Protein AF-A0A7J4E4U5-F1 (afdb_monomer_lite)

Secondary structure (DSSP, 8-state):
--HHHHHHHHHHHHHHHHHHHHHHHHHHHHHT-EEEETTEEEEPPEEEEEEE--S-GGGGTTHHHHHHHHHHHHHHHHHHHTS--EEEEEE----TTS---HHHHHHHHHHHHHH-HHHHHHHHHHHH-HHHHHHHHTT-S--SEEEEETT-HHHHHHHHHTTS-SS---SHHHHHHHHHHT---SEEEE--TTBTT--HHHHHHHHHHHHHHTT-TT----EEEEEEEEEEE-SS-GGG-SEEE--HHIIIIIHHHHHHHHHTTSSTTGGG-S-TT-S-EEEEHHHHHH----SSTTHHHHHHHHHHHTT-GGGEEEEEEEEEEEPPPPHHHHHHTT-

Sequence (339 aa):
MSLKERIYRFMERIARRERLSAVDESLQLKRSISIVDELGSRPVNVSVVIPTFLRDPSELSGYRYEVLRNELVVLGQLLTRGLIDEIIIVDGSRARRAELDERLVGQIILSAYRSIPLFHDQVDLLNRFPALKDKAKLGFYDFVLKVVHQLDPQISMAMRKLGIFFNAPVGKGVGLWLGVGASSGDVMVFLDSDIRNLEGWQVAALIKPILRTFKDKKSKVEFVKAYYARLSVNLDSPERGFYKLGGRVTRLFMIPMLRVLAKRGILKGLEKLRYPLSGEFAGKRSFIESLSFPMDYGVETGMLVEIWRRGEVDKLVEVDLNLFQHFPRDEGSAIKMIK

pLDDT: mean 85.92, std 13.68, range [46.44, 98.69]

Foldseek 3Di:
DDPVVVVVVVVVVVVVVVLVVLLVVLLVLQVVFWDQDPVGIDTFAEEEAEEDEDAEPVCCVDDLVVLLLVVLLQVLVCCVSRSHPAYEYEYAYADPVRDDDVVVVVSSLVSNCVRHVQQVVVVVVCVVDVVVVVCVVVVNDDGSYHYHYLQDVVVQVVCVVVVNDPGRDGAPQSSVVVSLVVDDGQKYKYDYSFFRDDHNSLVSQQCRLQSVCSVDVVQLAFKEAEDEFEWEADPPCCVVPRTDGDDCCQPVPVLVVCVVCLVVVHLNLCNPDPGQQGRIMMGGSVLVVVADADNYSCRSVRRSNRCVVVVNSSNYYYTYPYYTYGHDDDVVVVVVNVD

Radius of gyration: 20.65 Å; chains: 1; bounding box: 52×48×62 Å

Structure (mmCIF, N/CA/C/O backbone):
data_AF-A0A7J4E4U5-F1
#
_entry.id   AF-A0A7J4E4U5-F1
#
loop_
_atom_site.group_PDB
_atom_site.id
_atom_site.type_symbol
_atom_site.label_atom_id
_atom_site.label_alt_id
_atom_site.label_comp_id
_atom_site.label_asym_id
_atom_site.label_entity_id
_atom_site.label_seq_id
_atom_site.pdbx_PDB_ins_code
_atom_site.Cartn_x
_atom_site.Cartn_y
_atom_site.Cartn_z
_atom_site.occupancy
_atom_site.B_iso_or_equiv
_atom_site.auth_seq_id
_atom_site.auth_comp_id
_atom_site.auth_asym_id
_atom_site.auth_atom_id
_atom_site.pdbx_PDB_model_num
ATOM 1 N N . MET A 1 1 ? 18.720 -25.024 28.195 1.00 62.56 1 MET A N 1
ATOM 2 C CA . MET A 1 1 ? 17.661 -24.086 27.759 1.00 62.56 1 MET A CA 1
ATOM 3 C C . MET A 1 1 ? 16.855 -23.627 28.968 1.00 62.56 1 MET A C 1
ATOM 5 O O . MET A 1 1 ? 16.215 -24.456 29.625 1.00 62.56 1 MET A O 1
ATOM 9 N N . SER A 1 2 ? 16.947 -22.335 29.280 1.00 83.12 2 SER A N 1
ATOM 10 C CA . SER A 1 2 ? 16.346 -21.693 30.457 1.00 83.12 2 SER A CA 1
ATOM 11 C C . SER A 1 2 ? 14.814 -21.625 30.368 1.00 83.12 2 SER A C 1
ATOM 13 O O . SER A 1 2 ? 14.236 -21.725 29.284 1.00 83.12 2 SER A O 1
ATOM 15 N N . LEU A 1 3 ? 14.130 -21.445 31.505 1.00 77.00 3 LEU A N 1
ATOM 16 C CA . LEU A 1 3 ? 12.671 -21.257 31.548 1.00 77.00 3 LEU A CA 1
ATOM 17 C C . LEU A 1 3 ? 12.231 -20.041 30.710 1.00 77.00 3 LEU A C 1
ATOM 19 O O . LEU A 1 3 ? 11.239 -20.111 29.990 1.00 77.00 3 LEU A O 1
ATOM 23 N N . LYS A 1 4 ? 13.025 -18.963 30.733 1.00 69.06 4 LYS A N 1
ATOM 24 C CA . LYS A 1 4 ? 12.795 -17.744 29.946 1.00 69.06 4 LYS A CA 1
ATOM 25 C C . LYS A 1 4 ? 12.829 -18.016 28.438 1.00 69.06 4 LYS A C 1
ATOM 27 O O . LYS A 1 4 ? 11.945 -17.561 27.720 1.00 69.06 4 LYS A O 1
ATOM 32 N N . GLU A 1 5 ? 13.793 -18.807 27.966 1.00 72.88 5 GLU A N 1
ATOM 33 C CA . GLU A 1 5 ? 13.878 -19.212 26.553 1.00 72.88 5 GLU A CA 1
ATOM 34 C C . GLU A 1 5 ? 12.699 -20.095 26.130 1.00 72.88 5 GLU A C 1
ATOM 36 O O . GLU A 1 5 ? 12.188 -19.951 25.020 1.00 72.88 5 GLU A O 1
ATOM 41 N N . ARG A 1 6 ? 12.236 -20.992 27.012 1.00 75.06 6 ARG A N 1
ATOM 42 C CA . ARG A 1 6 ? 11.064 -21.843 26.740 1.00 75.06 6 ARG A CA 1
ATOM 43 C C . ARG A 1 6 ? 9.785 -21.021 26.615 1.00 75.06 6 ARG A C 1
ATOM 45 O O . ARG A 1 6 ? 9.037 -21.228 25.663 1.00 75.06 6 ARG A O 1
ATOM 52 N N . ILE A 1 7 ? 9.562 -20.084 27.537 1.00 73.50 7 ILE A N 1
ATOM 53 C CA . ILE A 1 7 ? 8.405 -19.178 27.509 1.00 73.50 7 ILE A CA 1
ATOM 54 C C . ILE A 1 7 ? 8.451 -18.304 26.253 1.00 73.50 7 ILE A C 1
ATOM 56 O O . ILE A 1 7 ? 7.456 -18.225 25.538 1.00 73.50 7 ILE A O 1
ATOM 60 N N . TYR A 1 8 ? 9.611 -17.721 25.932 1.00 73.50 8 TYR A N 1
ATOM 61 C CA . TYR A 1 8 ? 9.781 -16.908 24.727 1.00 73.50 8 TYR A CA 1
ATOM 62 C C . TYR A 1 8 ? 9.440 -17.694 23.453 1.00 73.50 8 TYR A C 1
ATOM 64 O O . TYR A 1 8 ? 8.585 -17.261 22.685 1.00 73.50 8 TYR A O 1
ATOM 72 N N . ARG A 1 9 ? 10.025 -18.886 23.261 1.00 73.69 9 ARG A N 1
ATOM 73 C CA . ARG A 1 9 ? 9.736 -19.732 22.086 1.00 73.69 9 ARG A CA 1
ATOM 74 C C . ARG A 1 9 ? 8.267 -20.145 22.010 1.00 73.69 9 ARG A C 1
ATOM 76 O O . ARG A 1 9 ? 7.709 -20.243 20.920 1.00 73.69 9 ARG A O 1
ATOM 83 N N . PHE A 1 10 ? 7.636 -20.409 23.153 1.00 76.12 10 PHE A N 1
ATOM 84 C CA . PHE A 1 10 ? 6.215 -20.741 23.204 1.00 76.12 10 PHE A CA 1
ATOM 85 C C . PHE A 1 10 ? 5.341 -19.559 22.764 1.00 76.12 10 PHE A C 1
ATOM 87 O O . PHE A 1 10 ? 4.483 -19.734 21.896 1.00 76.12 10 PHE A O 1
ATOM 94 N N . MET A 1 11 ? 5.597 -18.359 23.295 1.00 72.88 11 MET A N 1
ATOM 95 C CA . MET A 1 11 ? 4.896 -17.133 22.899 1.00 72.88 11 MET A CA 1
ATOM 96 C C . MET A 1 11 ? 5.127 -16.794 21.424 1.00 72.88 11 MET A C 1
ATOM 98 O O . MET A 1 11 ? 4.178 -16.480 20.712 1.00 72.88 11 MET A O 1
ATOM 102 N N . GLU A 1 12 ? 6.362 -16.924 20.936 1.00 76.12 12 GLU A N 1
ATOM 103 C CA . GLU A 1 12 ? 6.711 -16.709 19.529 1.00 76.12 12 GLU A CA 1
ATOM 104 C C . GLU A 1 12 ? 5.957 -17.679 18.608 1.00 76.12 12 GLU A C 1
ATOM 106 O O . GLU A 1 12 ? 5.445 -17.279 17.562 1.00 76.12 12 GLU A O 1
ATOM 111 N N . ARG A 1 13 ? 5.809 -18.946 19.017 1.00 77.44 13 ARG A N 1
ATOM 112 C CA . ARG A 1 13 ? 5.038 -19.941 18.262 1.00 77.44 13 ARG A CA 1
ATOM 113 C C . ARG A 1 13 ? 3.552 -19.586 18.185 1.00 77.44 13 ARG A C 1
ATOM 115 O O . ARG A 1 13 ? 2.956 -19.760 17.123 1.00 77.44 13 ARG A O 1
ATOM 122 N N . ILE A 1 14 ? 2.960 -19.102 19.280 1.00 76.81 14 ILE A N 1
ATOM 123 C CA . ILE A 1 14 ? 1.562 -18.637 19.298 1.00 76.81 14 ILE A CA 1
ATOM 124 C C . ILE A 1 14 ? 1.407 -17.422 18.383 1.00 76.81 14 ILE A C 1
ATOM 126 O O . ILE A 1 14 ? 0.600 -17.468 17.458 1.00 76.81 14 ILE A O 1
ATOM 130 N N . ALA A 1 15 ? 2.244 -16.398 18.564 1.00 74.69 15 ALA A N 1
ATOM 131 C CA . ALA A 1 15 ? 2.202 -15.185 17.754 1.00 74.69 15 ALA A CA 1
ATOM 132 C C . ALA A 1 15 ? 2.379 -15.493 16.259 1.00 74.69 15 ALA A C 1
ATOM 134 O O . ALA A 1 15 ? 1.660 -14.959 15.420 1.00 74.69 15 ALA A O 1
ATOM 135 N N . ARG A 1 16 ? 3.290 -16.406 15.897 1.00 77.75 16 ARG A N 1
ATOM 136 C CA . ARG A 1 16 ? 3.470 -16.842 14.504 1.00 77.75 16 ARG A CA 1
ATOM 137 C C . ARG A 1 16 ? 2.219 -17.520 13.945 1.00 77.75 16 ARG A C 1
ATOM 139 O O . ARG A 1 16 ? 1.875 -17.284 12.788 1.00 77.75 16 ARG A O 1
ATOM 146 N N . ARG A 1 17 ? 1.535 -18.346 14.742 1.00 79.56 17 ARG A N 1
ATOM 147 C CA . ARG A 1 17 ? 0.282 -18.996 14.334 1.00 79.56 17 ARG A CA 1
ATOM 148 C C . ARG A 1 17 ? -0.829 -17.971 14.110 1.00 79.56 17 ARG A C 1
ATOM 150 O O . ARG A 1 17 ? -1.515 -18.056 13.099 1.00 79.56 17 ARG A O 1
ATOM 157 N N . GLU A 1 18 ? -0.964 -16.993 15.000 1.00 81.81 18 GLU A N 1
ATOM 158 C CA . GLU A 1 18 ? -1.931 -15.897 14.857 1.00 81.81 18 GLU A CA 1
ATOM 159 C C . GLU A 1 18 ? -1.652 -15.051 13.610 1.00 81.81 18 GLU A C 1
ATOM 161 O O . GLU A 1 18 ? -2.566 -14.755 12.844 1.00 81.81 18 GLU A O 1
ATOM 166 N N . ARG A 1 19 ? -0.379 -14.730 13.344 1.00 84.81 19 ARG A N 1
ATOM 167 C CA . ARG A 1 19 ? 0.042 -14.001 12.136 1.00 84.81 19 ARG A CA 1
ATOM 168 C C . ARG A 1 19 ? -0.296 -14.761 10.854 1.00 84.81 19 ARG A C 1
ATOM 170 O O . ARG A 1 19 ? -0.812 -14.164 9.914 1.00 84.81 19 ARG A O 1
ATOM 177 N N . LEU A 1 20 ? -0.036 -16.069 10.807 1.00 81.06 20 LEU A N 1
ATOM 178 C CA . LEU A 1 20 ? -0.410 -16.903 9.658 1.00 81.06 20 LEU A CA 1
ATOM 179 C C . LEU A 1 20 ? -1.933 -16.969 9.488 1.00 81.06 20 LEU A C 1
ATOM 181 O O . LEU A 1 20 ? -2.424 -16.750 8.381 1.00 81.06 20 LEU A O 1
ATOM 185 N N . SER A 1 21 ? -2.669 -17.152 10.590 1.00 88.12 21 SER A N 1
ATOM 186 C CA . SER A 1 21 ? -4.138 -17.114 10.601 1.00 88.12 21 SER A CA 1
ATOM 187 C C . SER A 1 21 ? -4.670 -15.794 10.046 1.00 88.12 21 SER A C 1
ATOM 189 O O . SER A 1 21 ? -5.595 -15.792 9.242 1.00 88.12 21 SER A O 1
ATOM 191 N N . ALA A 1 22 ? -4.045 -14.660 10.379 1.00 89.75 22 ALA A N 1
ATOM 192 C CA . ALA A 1 22 ? -4.465 -13.355 9.875 1.00 89.75 22 ALA A CA 1
ATOM 193 C C . ALA A 1 22 ? -4.381 -13.250 8.341 1.00 89.75 22 ALA A C 1
ATOM 195 O O . ALA A 1 22 ? -5.264 -12.647 7.720 1.00 89.75 22 ALA A O 1
ATOM 196 N N . VAL A 1 23 ? -3.356 -13.852 7.725 1.00 94.62 23 VAL A N 1
ATOM 197 C CA . VAL A 1 23 ? -3.225 -13.921 6.260 1.00 94.62 23 VAL A CA 1
ATOM 198 C C . VAL A 1 23 ? -4.301 -14.834 5.672 1.00 94.62 23 VAL A C 1
ATOM 200 O O . VAL A 1 23 ? -4.980 -14.436 4.726 1.00 94.62 23 VAL A O 1
ATOM 203 N N . ASP A 1 24 ? -4.496 -16.021 6.250 1.00 95.88 24 ASP A N 1
ATOM 204 C CA . ASP A 1 24 ? -5.485 -17.004 5.788 1.00 95.88 24 ASP A CA 1
ATOM 205 C C . ASP A 1 24 ? -6.917 -16.461 5.875 1.00 95.88 24 ASP A C 1
ATOM 207 O O . ASP A 1 24 ? -7.677 -16.547 4.911 1.00 95.88 24 ASP A O 1
ATOM 211 N N . GLU A 1 25 ? -7.270 -15.829 6.992 1.00 94.94 25 GLU A N 1
ATOM 212 C CA . GLU A 1 25 ? -8.575 -15.201 7.209 1.00 94.94 25 GLU A CA 1
ATOM 213 C C . GLU A 1 25 ? -8.829 -14.059 6.221 1.00 94.94 25 GLU A C 1
ATOM 215 O O . GLU A 1 25 ? -9.938 -13.916 5.705 1.00 94.94 25 GLU A O 1
ATOM 220 N N . SER A 1 26 ? -7.811 -13.241 5.937 1.00 96.31 26 SER A N 1
ATOM 221 C CA . SER A 1 26 ? -7.935 -12.142 4.970 1.00 96.31 26 SER A CA 1
ATOM 222 C C . SER A 1 26 ? -8.093 -12.672 3.547 1.00 96.31 26 SER A C 1
ATOM 224 O O . SER A 1 26 ? -8.896 -12.143 2.780 1.00 96.31 26 SER A O 1
ATOM 226 N N . LEU A 1 27 ? -7.393 -13.758 3.211 1.00 96.62 27 LEU A N 1
ATOM 227 C CA . LEU A 1 27 ? -7.516 -14.434 1.924 1.00 96.62 27 LEU A CA 1
ATOM 228 C C . LEU A 1 27 ? -8.899 -15.077 1.746 1.00 96.62 27 LEU A C 1
ATOM 230 O O . LEU A 1 27 ? -9.521 -14.914 0.698 1.00 96.62 27 LEU A O 1
ATOM 234 N N . GLN A 1 28 ? -9.403 -15.776 2.765 1.00 96.00 28 GLN A N 1
ATOM 235 C CA . GLN A 1 28 ? -10.759 -16.337 2.760 1.00 96.00 28 GLN A CA 1
ATOM 236 C C . GLN A 1 28 ? -11.811 -15.237 2.612 1.00 96.00 28 GLN A C 1
ATOM 238 O O . GLN A 1 28 ? -12.740 -15.369 1.814 1.00 96.00 28 GLN A O 1
ATOM 243 N N . LEU A 1 29 ? -11.639 -14.127 3.334 1.00 95.94 29 LEU A N 1
ATOM 244 C CA . LEU A 1 29 ? -12.523 -12.978 3.228 1.00 95.94 29 LEU A CA 1
ATOM 245 C C . LEU A 1 29 ? -12.515 -12.404 1.806 1.00 95.94 29 LEU A C 1
ATOM 247 O O . LEU A 1 29 ? -13.592 -12.281 1.224 1.00 95.94 29 LEU A O 1
ATOM 251 N N . LYS A 1 30 ? -11.331 -12.142 1.233 1.00 96.75 30 LYS A N 1
ATOM 252 C CA . LYS A 1 30 ? -11.158 -11.649 -0.143 1.00 96.75 30 LYS A CA 1
ATOM 253 C C . LYS A 1 30 ? -11.865 -12.545 -1.162 1.00 96.75 30 LYS A C 1
ATOM 255 O O . LYS A 1 30 ? 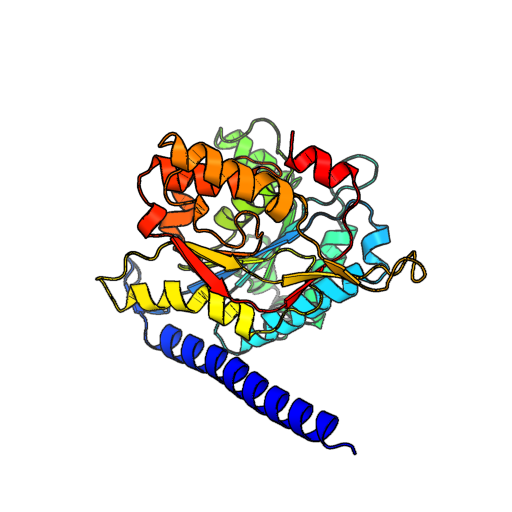-12.665 -12.058 -1.950 1.00 96.75 30 LYS A O 1
ATOM 260 N N . ARG A 1 31 ? -11.637 -13.862 -1.095 1.00 95.56 31 ARG A N 1
ATOM 261 C CA . ARG A 1 31 ? -12.255 -14.856 -1.998 1.00 95.56 31 ARG A CA 1
ATOM 262 C C . ARG A 1 31 ? -13.777 -14.912 -1.898 1.00 95.56 31 ARG A C 1
ATOM 264 O O . ARG A 1 31 ? -14.436 -15.326 -2.841 1.00 95.56 31 ARG A O 1
ATOM 271 N N . SER A 1 32 ? -14.332 -14.524 -0.753 1.00 95.38 32 SER A N 1
ATOM 272 C CA . SER A 1 32 ? -15.779 -14.511 -0.523 1.00 95.38 32 SER A CA 1
ATOM 273 C C . SER A 1 32 ? -16.473 -13.220 -0.975 1.00 95.38 32 SER A C 1
ATOM 275 O O . SER A 1 32 ? -17.678 -13.081 -0.758 1.00 95.38 32 SER A O 1
ATOM 277 N N . ILE A 1 33 ? -15.720 -12.260 -1.518 1.00 95.94 33 ILE A N 1
ATOM 278 C CA . ILE A 1 33 ? -16.220 -10.973 -2.000 1.00 95.94 33 ILE A CA 1
ATOM 279 C C . ILE A 1 33 ? -16.248 -11.011 -3.524 1.00 95.94 33 ILE A C 1
ATOM 281 O O . ILE A 1 33 ? -15.262 -11.370 -4.164 1.00 95.94 33 ILE A O 1
ATOM 285 N N . SER A 1 34 ? -17.367 -10.574 -4.091 1.00 93.12 34 SER A N 1
ATOM 286 C CA . SER A 1 34 ? -17.464 -10.262 -5.507 1.00 93.12 34 SER A CA 1
ATOM 287 C C . SER A 1 34 ? -17.934 -8.827 -5.689 1.00 93.12 34 SER A C 1
ATOM 289 O O . SER A 1 34 ? -18.808 -8.352 -4.962 1.00 93.12 34 SER A O 1
ATOM 291 N N . ILE A 1 35 ? -17.322 -8.152 -6.653 1.00 91.81 35 ILE A N 1
ATOM 292 C CA . ILE A 1 35 ? -17.702 -6.832 -7.133 1.00 91.81 35 ILE A CA 1
ATOM 293 C C . ILE A 1 35 ? -18.414 -7.021 -8.466 1.00 91.81 35 ILE A C 1
ATOM 295 O O . ILE A 1 35 ? -18.007 -7.853 -9.276 1.00 91.81 35 ILE A O 1
ATOM 299 N N . VAL A 1 36 ? -19.493 -6.267 -8.656 1.00 90.56 36 VAL A N 1
ATOM 300 C CA . VAL A 1 36 ? -20.235 -6.217 -9.914 1.00 90.56 36 VAL A CA 1
ATOM 301 C C . VAL A 1 36 ? -19.905 -4.895 -10.589 1.00 90.56 36 VAL A C 1
ATOM 303 O O . VAL A 1 36 ? -20.124 -3.837 -9.997 1.00 90.56 36 VAL A O 1
ATOM 306 N N . ASP A 1 37 ? -19.375 -4.975 -11.799 1.00 88.06 37 ASP A N 1
ATOM 307 C CA . ASP A 1 37 ? -19.123 -3.844 -12.684 1.00 88.06 37 ASP A CA 1
ATOM 308 C C . ASP A 1 37 ? -19.806 -4.064 -14.047 1.00 88.06 37 ASP A C 1
ATOM 310 O O . ASP A 1 37 ? -20.599 -4.993 -14.224 1.00 88.06 37 ASP A O 1
ATOM 314 N N . GLU A 1 38 ? -19.542 -3.175 -15.005 1.00 87.50 38 GLU A N 1
ATOM 315 C CA . GLU A 1 38 ? -20.139 -3.211 -16.347 1.00 87.50 38 GLU A CA 1
ATOM 316 C C . GLU A 1 38 ? -19.793 -4.488 -17.133 1.00 87.50 38 GLU A C 1
ATOM 318 O O . GLU A 1 38 ? -20.538 -4.878 -18.032 1.00 87.50 38 GLU A O 1
ATOM 323 N N . LEU A 1 39 ? -18.686 -5.156 -16.790 1.00 88.00 39 LEU A N 1
ATOM 324 C CA . LEU A 1 39 ? -18.218 -6.389 -17.430 1.00 88.00 39 LEU A CA 1
ATOM 325 C C . LEU A 1 39 ? -18.725 -7.648 -16.710 1.00 88.00 39 LEU A C 1
ATOM 327 O O . LEU A 1 39 ? -18.529 -8.762 -17.202 1.00 88.00 39 LEU A O 1
ATOM 331 N N . GLY A 1 40 ? -19.396 -7.485 -15.567 1.00 91.88 40 GLY A N 1
ATOM 332 C CA . GLY A 1 40 ? -20.024 -8.553 -14.805 1.00 91.88 40 GLY A CA 1
ATOM 333 C C . GLY A 1 40 ? -19.472 -8.681 -13.389 1.00 91.88 40 GLY A C 1
ATOM 334 O O . GLY A 1 40 ? -19.150 -7.705 -12.720 1.00 91.88 40 GLY A O 1
ATOM 335 N N . SER A 1 41 ? -19.436 -9.914 -12.889 1.00 92.69 41 SER A N 1
ATOM 336 C CA . SER A 1 41 ? -19.004 -10.232 -11.528 1.00 92.69 41 SER A CA 1
ATOM 337 C C . SER A 1 41 ? -17.540 -10.665 -11.532 1.00 92.69 41 SER A C 1
ATOM 339 O O . SER A 1 41 ? -17.167 -11.614 -12.222 1.00 92.69 41 SER A O 1
ATOM 341 N N . ARG A 1 42 ? -16.711 -9.989 -10.732 1.00 93.31 42 ARG A N 1
ATOM 342 C CA . ARG A 1 42 ? -15.290 -10.315 -10.546 1.00 93.31 42 ARG A CA 1
ATOM 343 C C . ARG A 1 42 ? -14.891 -10.319 -9.066 1.00 93.31 42 ARG A C 1
ATOM 345 O O . ARG A 1 42 ? -15.648 -9.823 -8.225 1.00 93.31 42 ARG A O 1
ATOM 352 N N . PRO A 1 43 ? -13.726 -10.884 -8.709 1.00 92.62 43 PRO A N 1
ATOM 353 C CA . PRO A 1 43 ? -13.157 -10.731 -7.374 1.00 92.62 43 PRO A CA 1
ATOM 354 C C . PRO A 1 43 ? -12.789 -9.275 -7.066 1.00 92.62 43 PRO A C 1
ATOM 356 O O . PRO A 1 43 ? -12.553 -8.467 -7.967 1.00 92.62 43 PRO A O 1
ATOM 359 N N . VAL A 1 44 ? -12.709 -8.960 -5.773 1.00 96.12 44 VAL A N 1
ATOM 360 C CA . VAL A 1 44 ? -12.098 -7.713 -5.298 1.00 96.12 44 VAL A CA 1
ATOM 361 C C . VAL A 1 44 ? -10.583 -7.763 -5.493 1.00 96.12 44 VAL A C 1
ATOM 363 O O . VAL A 1 44 ? -9.936 -8.729 -5.080 1.00 96.12 44 VAL A O 1
ATOM 366 N N . ASN A 1 45 ? -10.027 -6.705 -6.072 1.00 96.75 45 ASN A N 1
ATOM 367 C CA . ASN A 1 45 ? -8.606 -6.577 -6.357 1.00 96.75 45 ASN A CA 1
ATOM 368 C C . ASN A 1 45 ? -7.914 -5.682 -5.317 1.00 96.75 45 ASN A C 1
ATOM 370 O O . ASN A 1 45 ? -8.493 -4.728 -4.789 1.00 96.75 45 ASN A O 1
ATOM 374 N N . VAL A 1 46 ? -6.652 -5.971 -5.024 1.00 98.50 46 VAL A N 1
ATOM 375 C CA . VAL A 1 46 ? -5.829 -5.267 -4.042 1.00 98.50 46 VAL A CA 1
ATOM 376 C C . VAL A 1 46 ? -4.493 -4.890 -4.676 1.00 98.50 46 VAL A C 1
ATOM 378 O O . VAL A 1 46 ? -3.682 -5.758 -5.006 1.00 98.50 46 VAL A O 1
ATOM 381 N N . SER A 1 47 ? -4.250 -3.586 -4.783 1.00 98.69 47 SER A N 1
ATOM 382 C CA . SER A 1 47 ? -2.987 -3.020 -5.260 1.00 98.69 47 SER A CA 1
ATOM 383 C C . SER A 1 47 ? -2.088 -2.662 -4.085 1.00 98.69 47 SER A C 1
ATOM 385 O O . SER A 1 47 ? -2.542 -2.004 -3.146 1.00 98.69 47 SER A O 1
ATOM 387 N N . VAL A 1 48 ? -0.808 -3.020 -4.152 1.00 98.50 48 VAL A N 1
ATOM 388 C CA . VAL A 1 48 ? 0.211 -2.521 -3.218 1.00 98.50 48 VAL A CA 1
ATOM 389 C C . VAL A 1 48 ? 1.064 -1.475 -3.919 1.00 98.50 48 VAL A C 1
ATOM 391 O O . VAL A 1 48 ? 1.592 -1.732 -4.992 1.00 98.50 48 VAL A O 1
ATOM 394 N N . VAL A 1 49 ? 1.222 -0.306 -3.311 1.00 97.62 49 VAL A N 1
ATOM 395 C CA . VAL A 1 49 ? 2.018 0.811 -3.817 1.00 97.62 49 VAL A CA 1
ATOM 396 C C . VAL A 1 49 ? 3.195 1.061 -2.875 1.00 97.62 49 VAL A C 1
ATOM 398 O O . VAL A 1 49 ? 3.011 1.236 -1.670 1.00 97.62 49 VAL A O 1
ATOM 401 N N . ILE A 1 50 ? 4.401 1.121 -3.433 1.00 94.25 50 ILE A N 1
ATOM 402 C CA . ILE A 1 50 ? 5.644 1.371 -2.705 1.00 94.25 50 ILE A CA 1
ATOM 403 C C . ILE A 1 50 ? 6.327 2.610 -3.293 1.00 94.25 50 ILE A C 1
ATOM 405 O O . ILE A 1 50 ? 6.997 2.514 -4.325 1.00 94.25 50 ILE A O 1
ATOM 409 N N . PRO A 1 51 ? 6.180 3.796 -2.681 1.00 90.12 51 PRO A N 1
ATOM 410 C CA . PRO A 1 51 ? 7.005 4.938 -3.043 1.00 90.12 51 PRO A CA 1
ATOM 411 C C . PRO A 1 51 ? 8.464 4.729 -2.591 1.00 90.12 51 PRO A C 1
ATOM 413 O O . PRO A 1 51 ? 8.747 4.494 -1.409 1.00 90.12 51 PRO A O 1
ATOM 416 N N . THR A 1 52 ? 9.411 4.866 -3.520 1.00 83.81 52 THR A N 1
ATOM 417 C CA . THR A 1 52 ? 10.857 4.792 -3.259 1.00 83.81 52 THR A CA 1
ATOM 418 C C . THR A 1 52 ? 11.518 6.148 -3.496 1.00 83.81 52 THR A C 1
ATOM 420 O O . THR A 1 52 ? 11.267 6.823 -4.491 1.00 83.81 52 THR A O 1
ATOM 423 N N . PHE A 1 53 ? 12.372 6.570 -2.559 1.00 73.38 53 PHE A N 1
ATOM 424 C CA . PHE A 1 53 ? 13.207 7.770 -2.694 1.00 73.38 53 PHE A CA 1
ATOM 425 C C . PHE A 1 53 ? 14.620 7.447 -2.234 1.00 73.38 53 PHE A C 1
ATOM 427 O O . PHE A 1 53 ? 14.923 7.512 -1.040 1.00 73.38 53 PHE A O 1
ATOM 434 N N . LEU A 1 54 ? 15.479 7.113 -3.184 1.00 62.69 54 LEU A N 1
ATOM 435 C CA . LEU A 1 54 ? 16.901 6.909 -2.966 1.00 62.69 54 LEU A CA 1
ATOM 436 C C . LEU A 1 54 ? 17.627 8.184 -3.382 1.00 62.69 54 LEU A C 1
ATOM 438 O O . LEU A 1 54 ? 17.417 8.734 -4.468 1.00 62.69 54 LEU A O 1
ATOM 442 N N . ARG A 1 55 ? 18.423 8.723 -2.460 1.00 54.38 55 ARG A N 1
ATOM 443 C CA . ARG A 1 55 ? 19.100 10.012 -2.670 1.00 54.38 55 ARG A CA 1
ATOM 444 C C . ARG A 1 55 ? 20.438 9.843 -3.385 1.00 54.38 55 ARG A C 1
ATOM 446 O O . ARG A 1 55 ? 20.931 10.819 -3.943 1.00 54.38 55 ARG A O 1
ATOM 453 N N . ASP A 1 56 ? 21.001 8.634 -3.376 1.00 55.88 56 ASP A N 1
ATOM 454 C CA . ASP A 1 56 ? 22.276 8.309 -4.017 1.00 55.88 56 ASP A CA 1
ATOM 455 C C . ASP A 1 56 ? 22.241 6.891 -4.634 1.00 55.88 56 ASP A C 1
ATOM 457 O O . ASP A 1 56 ? 21.835 5.952 -3.949 1.00 55.88 56 ASP A O 1
ATOM 461 N N . PRO A 1 57 ? 22.691 6.690 -5.890 1.00 52.47 57 PRO A N 1
ATOM 462 C CA . PRO A 1 57 ? 22.786 5.364 -6.522 1.00 52.47 57 PRO A CA 1
ATOM 463 C C . PRO A 1 57 ? 23.634 4.347 -5.737 1.00 52.47 57 PRO A C 1
ATOM 465 O O . PRO A 1 57 ? 23.418 3.140 -5.846 1.00 52.47 57 PRO A O 1
ATOM 468 N N . SER A 1 58 ? 24.586 4.802 -4.917 1.00 54.91 58 SER A N 1
ATOM 469 C CA . SER A 1 58 ? 25.355 3.941 -4.011 1.00 54.91 58 SER A CA 1
ATOM 470 C C . SER A 1 58 ? 24.512 3.345 -2.876 1.00 54.91 58 SER A C 1
ATOM 472 O O . SER A 1 58 ? 24.876 2.285 -2.361 1.00 54.91 58 SER A O 1
ATOM 474 N N . GLU A 1 59 ? 23.344 3.919 -2.550 1.00 54.31 59 GLU A N 1
ATOM 475 C CA . GLU A 1 59 ? 22.393 3.352 -1.579 1.00 54.31 59 GLU A CA 1
ATOM 476 C C . GLU A 1 59 ? 21.848 1.981 -2.026 1.00 54.31 59 GLU A C 1
ATOM 478 O O . GLU A 1 59 ? 21.409 1.195 -1.185 1.00 54.31 59 GLU A O 1
ATOM 483 N N . LEU A 1 60 ? 21.935 1.650 -3.321 1.00 53.34 60 LEU A N 1
ATOM 484 C CA . LEU A 1 60 ? 21.555 0.341 -3.875 1.00 53.34 60 LEU A CA 1
ATOM 485 C C . LEU A 1 60 ? 22.662 -0.707 -3.824 1.00 53.34 60 LEU A C 1
ATOM 487 O O . LEU A 1 60 ? 22.395 -1.895 -3.967 1.00 53.34 60 LEU A O 1
ATOM 491 N N . SER A 1 61 ? 23.909 -0.293 -3.619 1.00 51.38 61 SER A N 1
ATOM 492 C CA . SER A 1 61 ? 25.047 -1.216 -3.559 1.00 51.38 61 SER A CA 1
ATOM 493 C C . SER A 1 61 ? 25.216 -1.880 -2.185 1.00 51.38 61 SER A C 1
ATOM 495 O O . SER A 1 61 ? 26.226 -2.527 -1.927 1.00 51.38 61 SER A O 1
ATOM 497 N N . GLY A 1 62 ? 24.220 -1.751 -1.300 1.00 61.78 62 GLY A N 1
ATOM 498 C CA . GLY A 1 62 ? 24.294 -2.245 0.070 1.00 61.78 62 GLY A CA 1
ATOM 499 C C . GLY A 1 62 ? 22.941 -2.569 0.700 1.00 61.78 62 GLY A C 1
ATOM 500 O O . GLY A 1 62 ? 22.010 -3.054 0.066 1.00 61.78 62 GLY A O 1
ATOM 501 N N . TYR A 1 63 ? 22.836 -2.298 1.997 1.00 58.53 63 TYR A N 1
ATOM 502 C CA . TYR A 1 63 ? 21.795 -2.836 2.873 1.00 58.53 63 TYR A CA 1
ATOM 503 C C . TYR A 1 63 ? 20.352 -2.364 2.564 1.00 58.53 63 TYR A C 1
ATOM 505 O O . TYR A 1 63 ? 19.398 -3.072 2.876 1.00 58.53 63 TYR A O 1
ATOM 513 N N . ARG A 1 64 ? 20.143 -1.202 1.921 1.00 67.00 64 ARG A N 1
ATOM 514 C CA . ARG A 1 64 ? 18.795 -0.739 1.500 1.00 67.00 64 ARG A CA 1
ATOM 515 C C . ARG A 1 64 ? 18.220 -1.560 0.345 1.00 67.00 64 ARG A C 1
ATOM 517 O O . ARG A 1 64 ? 17.020 -1.816 0.326 1.00 67.00 64 ARG A O 1
ATOM 524 N N . TYR A 1 65 ? 19.069 -2.026 -0.568 1.00 71.06 65 TYR A N 1
ATOM 525 C CA . TYR A 1 65 ? 18.660 -2.935 -1.638 1.00 71.06 65 TYR A CA 1
ATOM 526 C C . TYR A 1 65 ? 18.162 -4.274 -1.083 1.00 71.06 65 TYR A C 1
ATOM 528 O O . TYR A 1 65 ? 17.155 -4.803 -1.547 1.00 71.06 65 TYR A O 1
ATOM 536 N N . GLU A 1 66 ? 18.814 -4.801 -0.041 1.00 75.75 66 GLU A N 1
ATOM 537 C CA . GLU A 1 66 ? 18.353 -6.021 0.630 1.00 75.75 66 GLU A CA 1
ATOM 538 C C . GLU A 1 66 ? 16.977 -5.847 1.279 1.00 75.75 66 GLU A C 1
ATOM 540 O O . GLU A 1 66 ? 16.178 -6.782 1.269 1.00 75.75 66 GLU A O 1
ATOM 545 N N . VAL A 1 67 ? 16.677 -4.654 1.801 1.00 80.25 67 VAL A N 1
ATOM 546 C CA . VAL A 1 67 ? 15.363 -4.344 2.378 1.00 80.25 67 VAL A CA 1
ATOM 547 C C . VAL A 1 67 ? 14.278 -4.366 1.311 1.00 80.25 67 VAL A C 1
ATOM 549 O O . VAL A 1 67 ? 13.329 -5.134 1.456 1.00 80.25 67 VAL A O 1
ATOM 552 N N . LEU A 1 68 ? 14.464 -3.647 0.200 1.00 83.88 68 LEU A N 1
ATOM 553 C CA . LEU A 1 68 ? 13.512 -3.695 -0.913 1.00 83.88 68 LEU A CA 1
ATOM 554 C C . LEU A 1 68 ? 13.361 -5.123 -1.460 1.00 83.88 68 LEU A C 1
ATOM 556 O O . LEU A 1 68 ? 12.253 -5.573 -1.735 1.00 83.88 68 LEU A O 1
ATOM 560 N N . ARG A 1 69 ? 14.460 -5.881 -1.577 1.00 87.12 69 ARG A N 1
ATOM 561 C CA . ARG A 1 69 ? 14.402 -7.289 -1.997 1.00 87.12 69 ARG A CA 1
ATOM 562 C C . ARG A 1 69 ? 13.549 -8.127 -1.043 1.00 87.12 69 ARG A C 1
ATOM 564 O O . ARG A 1 69 ? 12.737 -8.921 -1.506 1.00 87.12 69 ARG A O 1
ATOM 571 N N . ASN A 1 70 ? 13.718 -7.964 0.269 1.00 88.50 70 ASN A N 1
ATOM 572 C CA . ASN A 1 70 ? 12.928 -8.686 1.267 1.00 88.50 70 ASN A CA 1
ATOM 573 C C . ASN A 1 70 ? 11.441 -8.314 1.187 1.00 88.50 70 ASN A C 1
ATOM 575 O O . ASN A 1 70 ? 10.597 -9.210 1.232 1.00 88.50 70 ASN A O 1
ATOM 579 N N . GLU A 1 71 ? 11.120 -7.031 1.001 1.00 91.38 71 GLU A N 1
ATOM 580 C CA . GLU A 1 71 ? 9.746 -6.577 0.758 1.00 91.38 71 GLU A CA 1
ATOM 581 C C . GLU A 1 71 ? 9.161 -7.253 -0.492 1.00 91.38 71 GLU A C 1
ATOM 583 O O . GLU A 1 71 ? 8.080 -7.840 -0.427 1.00 91.38 71 GLU A O 1
ATOM 588 N N . LEU A 1 72 ? 9.904 -7.275 -1.605 1.00 94.06 72 LEU A N 1
ATOM 589 C CA . LEU A 1 72 ? 9.469 -7.919 -2.848 1.00 94.06 72 LEU A CA 1
ATOM 590 C C . LEU A 1 72 ? 9.258 -9.429 -2.698 1.00 94.06 72 LEU A C 1
ATOM 592 O O . LEU A 1 72 ? 8.308 -9.958 -3.268 1.00 94.06 72 LEU A O 1
ATOM 596 N N . VAL A 1 73 ? 10.091 -10.128 -1.920 1.00 95.38 73 VAL A N 1
ATOM 597 C CA . VAL A 1 73 ? 9.890 -11.558 -1.622 1.00 95.38 73 VAL A CA 1
ATOM 598 C C . VAL A 1 73 ? 8.575 -11.772 -0.869 1.00 95.38 73 VAL A C 1
ATOM 600 O O . VAL A 1 73 ? 7.785 -12.645 -1.235 1.00 95.38 73 VAL A O 1
ATOM 603 N N . VAL A 1 74 ? 8.310 -10.972 0.166 1.00 95.94 74 VAL A N 1
ATOM 604 C CA . VAL A 1 74 ? 7.082 -11.080 0.970 1.00 95.94 74 VAL A CA 1
ATOM 605 C C . VAL A 1 74 ? 5.851 -10.769 0.124 1.00 95.94 74 VAL A C 1
ATOM 607 O O . VAL A 1 74 ? 4.880 -11.527 0.142 1.00 95.94 74 VAL A O 1
ATOM 610 N N . LEU A 1 75 ? 5.889 -9.695 -0.662 1.00 97.19 75 LEU A N 1
ATOM 611 C CA . LEU A 1 75 ? 4.786 -9.327 -1.545 1.00 97.19 75 LEU A CA 1
ATOM 612 C C . LEU A 1 75 ? 4.600 -10.343 -2.680 1.00 97.19 75 LEU A C 1
ATOM 614 O O . LEU A 1 75 ? 3.468 -10.690 -2.998 1.00 97.19 75 LEU A O 1
ATOM 618 N N . GLY A 1 76 ? 5.679 -10.914 -3.219 1.00 97.25 76 GLY A N 1
ATOM 619 C CA . GLY A 1 76 ? 5.624 -12.004 -4.195 1.00 97.25 76 GLY A CA 1
ATOM 620 C C . GLY A 1 76 ? 4.923 -13.255 -3.657 1.00 97.25 76 GLY A C 1
ATOM 621 O O . GLY A 1 76 ? 4.133 -13.884 -4.367 1.00 97.25 76 GLY A O 1
ATOM 622 N N . GLN A 1 77 ? 5.126 -13.586 -2.377 1.00 96.50 77 GLN A N 1
ATOM 623 C CA . GLN A 1 77 ? 4.371 -14.652 -1.708 1.00 96.50 77 GLN A CA 1
ATOM 624 C C . GLN A 1 77 ? 2.884 -14.300 -1.581 1.00 96.50 77 GLN A C 1
ATOM 626 O O . GLN A 1 77 ? 2.032 -15.157 -1.817 1.00 96.50 77 GLN A O 1
ATOM 631 N N . LEU A 1 78 ? 2.546 -13.052 -1.241 1.00 97.62 78 LEU A N 1
ATOM 632 C CA . LEU A 1 78 ? 1.150 -12.609 -1.161 1.00 97.62 78 LEU A CA 1
ATOM 633 C C . LEU A 1 78 ? 0.453 -12.584 -2.532 1.00 97.62 78 LEU A C 1
ATOM 635 O O . LEU A 1 78 ? -0.716 -12.971 -2.596 1.00 97.62 78 LEU A O 1
ATOM 639 N N . LEU A 1 79 ? 1.165 -12.194 -3.599 1.00 97.19 79 LEU A N 1
ATOM 640 C CA . LEU A 1 79 ? 0.711 -12.282 -4.994 1.00 97.19 79 LEU A CA 1
ATOM 641 C C . LEU A 1 79 ? 0.408 -13.735 -5.366 1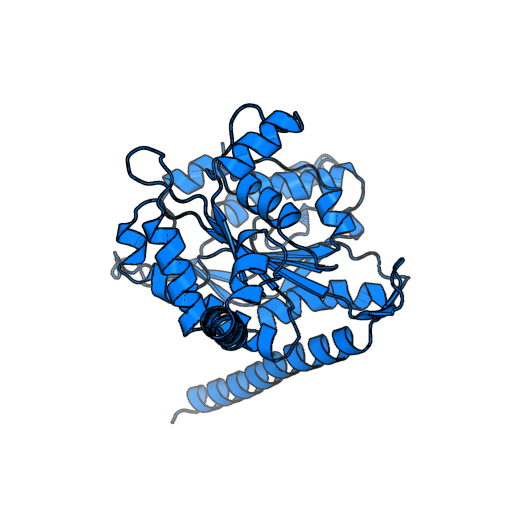.00 97.19 79 LEU A C 1
ATOM 643 O O . LEU A 1 79 ? -0.694 -14.056 -5.792 1.00 97.19 79 LEU A O 1
ATOM 647 N N . THR A 1 80 ? 1.357 -14.643 -5.114 1.00 95.88 80 THR A N 1
ATOM 648 C CA . THR A 1 80 ? 1.212 -16.080 -5.419 1.00 95.88 80 THR A CA 1
ATOM 649 C C . THR A 1 80 ? 0.013 -16.698 -4.699 1.00 95.88 80 THR A C 1
ATOM 651 O O . THR A 1 80 ? -0.681 -17.562 -5.230 1.00 95.88 80 THR A O 1
ATOM 654 N N . ARG A 1 81 ? -0.264 -16.245 -3.473 1.00 95.50 81 ARG A N 1
ATOM 655 C CA . ARG A 1 81 ? -1.422 -16.694 -2.691 1.00 95.50 81 ARG A CA 1
ATOM 656 C C . ARG A 1 81 ? -2.744 -16.049 -3.125 1.00 95.50 81 ARG A C 1
ATOM 658 O O . ARG A 1 81 ? -3.801 -16.527 -2.703 1.00 95.50 81 ARG A O 1
ATOM 665 N N . GLY A 1 82 ? -2.689 -14.985 -3.926 1.00 96.00 82 GLY A N 1
ATOM 666 C CA . GLY A 1 82 ? -3.833 -14.198 -4.374 1.00 96.00 82 GLY A CA 1
ATOM 667 C C . GLY A 1 82 ? -4.409 -13.279 -3.297 1.00 96.00 82 GLY A C 1
ATOM 668 O O . GLY A 1 82 ? -5.586 -12.935 -3.374 1.00 96.00 82 GLY A O 1
ATOM 669 N N . LEU A 1 83 ? -3.637 -12.907 -2.264 1.00 97.50 83 LEU A N 1
ATOM 670 C CA . LEU A 1 83 ? -4.086 -11.888 -1.302 1.00 97.50 83 LEU A CA 1
ATOM 671 C C . LEU A 1 83 ? -3.972 -10.485 -1.907 1.00 97.50 83 LEU A C 1
ATOM 673 O O . LEU A 1 83 ? -4.879 -9.675 -1.736 1.00 97.50 83 LEU A O 1
ATOM 677 N N . ILE A 1 84 ? -2.897 -10.232 -2.649 1.00 98.19 84 ILE A N 1
ATOM 678 C CA . ILE A 1 84 ? -2.705 -9.023 -3.458 1.00 98.19 84 ILE A CA 1
ATOM 679 C C . ILE A 1 84 ? -2.653 -9.410 -4.936 1.00 98.19 84 ILE A C 1
ATOM 681 O O . ILE A 1 84 ? -2.395 -10.577 -5.230 1.00 98.19 84 ILE A O 1
ATOM 685 N N . ASP A 1 85 ? -2.914 -8.463 -5.834 1.00 97.94 85 ASP A N 1
ATOM 686 C CA . ASP A 1 85 ? -3.059 -8.738 -7.275 1.00 97.94 85 ASP A CA 1
ATOM 687 C C . ASP A 1 85 ? -2.026 -7.990 -8.121 1.00 97.94 85 ASP A C 1
ATOM 689 O O . ASP A 1 85 ? -1.645 -8.459 -9.189 1.00 97.94 85 ASP A O 1
ATOM 693 N N . GLU A 1 86 ? -1.506 -6.871 -7.617 1.00 97.88 86 GLU A N 1
ATOM 694 C CA . GLU A 1 86 ? -0.433 -6.126 -8.272 1.00 97.88 86 GLU A CA 1
ATOM 695 C C . GLU A 1 86 ? 0.431 -5.348 -7.271 1.00 97.88 86 GLU A C 1
ATOM 697 O O . GLU A 1 86 ? 0.005 -5.013 -6.159 1.00 97.88 86 GLU A O 1
ATOM 702 N N . ILE A 1 87 ? 1.654 -5.041 -7.699 1.00 98.31 87 ILE A N 1
ATOM 703 C CA . ILE A 1 87 ? 2.627 -4.217 -6.986 1.00 98.31 87 ILE A CA 1
ATOM 704 C C . ILE A 1 87 ? 3.050 -3.069 -7.904 1.00 98.31 87 ILE A C 1
ATOM 706 O O . ILE A 1 87 ? 3.511 -3.285 -9.023 1.00 98.31 87 ILE A O 1
ATOM 710 N N . ILE A 1 88 ? 2.936 -1.844 -7.409 1.00 97.44 88 ILE A N 1
ATOM 711 C CA . ILE A 1 88 ? 3.362 -0.627 -8.084 1.00 97.44 88 ILE A CA 1
ATOM 712 C C . ILE A 1 88 ? 4.509 -0.035 -7.274 1.00 97.44 88 ILE A C 1
ATOM 714 O O . ILE A 1 88 ? 4.335 0.317 -6.110 1.00 97.44 88 ILE A O 1
ATOM 718 N N . ILE A 1 89 ? 5.677 0.109 -7.884 1.00 94.69 89 ILE A N 1
ATOM 719 C CA . ILE A 1 89 ? 6.808 0.819 -7.287 1.00 94.69 89 ILE A CA 1
ATOM 720 C C . ILE A 1 89 ? 6.916 2.173 -7.971 1.00 94.69 89 ILE A C 1
ATOM 722 O O . ILE A 1 89 ? 7.046 2.235 -9.194 1.00 94.69 89 ILE A O 1
ATO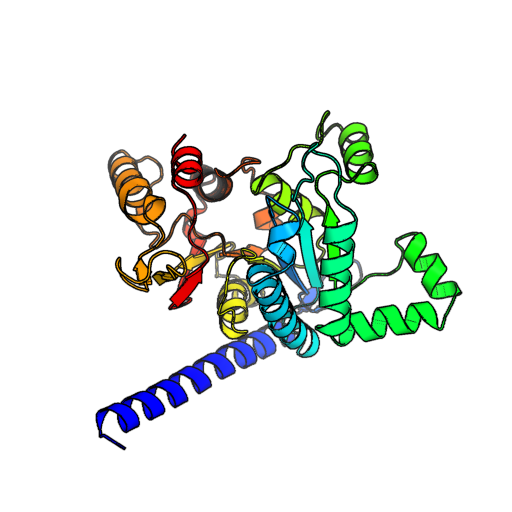M 726 N N . VAL A 1 90 ? 6.859 3.250 -7.190 1.00 92.56 90 VAL A N 1
ATOM 727 C CA . VAL A 1 90 ? 6.988 4.610 -7.719 1.00 92.56 90 VAL A CA 1
ATOM 728 C C . VAL A 1 90 ? 8.296 5.219 -7.255 1.00 92.56 90 VAL A C 1
ATOM 730 O O . VAL A 1 90 ? 8.423 5.648 -6.107 1.00 92.56 90 VAL A O 1
ATOM 733 N N . ASP A 1 91 ? 9.254 5.281 -8.169 1.00 88.44 91 ASP A N 1
ATOM 734 C CA . ASP A 1 91 ? 10.595 5.759 -7.897 1.00 88.44 91 ASP A CA 1
ATOM 735 C C . ASP A 1 91 ? 10.723 7.267 -8.122 1.00 88.44 91 ASP A C 1
ATOM 737 O O . ASP A 1 91 ? 10.380 7.808 -9.172 1.00 88.44 91 ASP A O 1
ATOM 741 N N . GLY A 1 92 ? 11.184 7.966 -7.089 1.00 82.06 92 GLY A N 1
ATOM 742 C CA . GLY A 1 92 ? 11.501 9.395 -7.110 1.00 82.06 92 GLY A CA 1
ATOM 743 C C . GLY A 1 92 ? 12.977 9.676 -6.875 1.00 82.06 92 GLY A C 1
ATOM 744 O O . GLY A 1 92 ? 13.335 10.781 -6.454 1.00 82.06 92 GLY A O 1
ATOM 745 N N . SER A 1 93 ? 13.817 8.664 -7.059 1.00 75.19 93 SER A N 1
ATOM 746 C CA . SER A 1 93 ? 15.253 8.751 -6.848 1.00 75.19 93 SER A CA 1
ATOM 747 C C . SER A 1 93 ? 15.904 9.625 -7.914 1.00 75.19 93 SER A C 1
ATOM 749 O O . SER A 1 93 ? 15.373 9.817 -9.006 1.00 75.19 93 SER A O 1
ATOM 751 N N . ARG A 1 94 ? 17.043 10.234 -7.583 1.00 67.69 94 ARG A N 1
ATOM 752 C CA . ARG A 1 94 ? 17.703 11.198 -8.472 1.00 67.69 94 ARG A CA 1
ATOM 753 C C . ARG A 1 94 ? 19.176 10.866 -8.623 1.00 67.69 94 ARG A C 1
ATOM 755 O O . ARG A 1 94 ? 19.874 10.685 -7.628 1.00 67.69 94 ARG A O 1
ATOM 762 N N . ALA A 1 95 ? 19.671 10.912 -9.857 1.00 61.16 95 ALA A N 1
ATOM 763 C CA . ALA A 1 95 ? 21.102 11.040 -10.093 1.00 61.16 95 ALA A CA 1
ATOM 764 C C . ALA A 1 95 ? 21.601 12.424 -9.623 1.00 61.16 95 ALA A C 1
ATOM 766 O O . ALA A 1 95 ? 20.816 13.360 -9.434 1.00 61.16 95 ALA A O 1
ATOM 767 N N . ARG A 1 96 ? 22.927 12.603 -9.506 1.00 57.03 96 ARG A N 1
ATOM 768 C CA . ARG A 1 96 ? 23.577 13.863 -9.066 1.00 57.03 96 ARG A CA 1
ATOM 769 C C . ARG A 1 96 ? 23.148 15.127 -9.844 1.00 57.03 96 ARG A C 1
ATOM 771 O O . ARG A 1 96 ? 23.420 16.226 -9.375 1.00 57.03 96 ARG A O 1
ATOM 778 N N . ARG A 1 97 ? 22.492 14.994 -11.007 1.00 53.16 97 ARG A N 1
ATOM 779 C CA . ARG A 1 97 ? 22.011 16.093 -11.870 1.00 53.16 97 ARG A CA 1
ATOM 780 C C . ARG A 1 97 ? 20.482 16.237 -11.968 1.00 53.16 97 ARG A C 1
ATOM 782 O O . ARG A 1 97 ? 20.016 16.983 -12.815 1.00 53.16 97 ARG A O 1
ATOM 789 N N . ALA A 1 98 ? 19.703 15.576 -11.104 1.00 60.22 98 ALA A N 1
ATOM 790 C CA . ALA A 1 98 ? 18.230 15.577 -11.168 1.00 60.22 98 ALA A CA 1
ATOM 791 C C . ALA A 1 98 ? 17.647 15.022 -12.487 1.00 60.22 98 ALA A C 1
ATOM 793 O O . ALA A 1 98 ? 16.516 15.330 -12.851 1.00 60.22 98 ALA A O 1
ATOM 794 N N . GLU A 1 99 ? 18.420 14.178 -13.168 1.00 64.31 99 GLU A N 1
ATOM 795 C CA . GLU A 1 99 ? 17.996 13.393 -14.326 1.00 64.31 99 GLU A CA 1
ATOM 796 C C . GLU A 1 99 ? 17.474 12.021 -13.873 1.00 64.31 99 GLU A C 1
ATOM 798 O O . GLU A 1 99 ? 17.773 11.564 -12.762 1.00 64.31 99 GLU A O 1
ATOM 803 N N . LEU A 1 100 ? 16.681 11.386 -14.740 1.00 68.25 100 LEU A N 1
ATOM 804 C CA . LEU A 1 100 ? 16.161 10.035 -14.548 1.00 68.25 100 LEU A CA 1
ATOM 805 C C . LEU A 1 100 ? 17.325 9.035 -14.467 1.00 68.25 100 LEU A C 1
ATOM 807 O O . LEU A 1 100 ? 18.193 9.020 -15.340 1.00 68.25 100 LEU A O 1
ATOM 811 N N . ASP A 1 101 ? 17.350 8.206 -13.421 1.00 68.75 101 ASP A N 1
ATOM 812 C CA . ASP A 1 101 ? 18.364 7.160 -13.261 1.00 68.75 101 ASP A CA 1
ATOM 813 C C . ASP A 1 101 ? 17.807 5.795 -13.689 1.00 68.75 101 ASP A C 1
ATOM 815 O O . ASP A 1 101 ? 17.246 5.036 -12.896 1.00 68.75 101 ASP A O 1
ATOM 819 N N . GLU A 1 102 ? 17.983 5.463 -14.970 1.00 74.00 102 GLU A N 1
ATOM 820 C CA . GLU A 1 102 ? 17.526 4.186 -15.535 1.00 74.00 102 GLU A CA 1
ATOM 821 C C . GLU A 1 102 ? 18.196 2.970 -14.879 1.00 74.00 102 GLU A C 1
ATOM 823 O O . GLU A 1 102 ? 17.635 1.870 -14.888 1.00 74.00 102 GLU A O 1
ATOM 828 N N . ARG A 1 103 ? 19.384 3.137 -14.278 1.00 75.69 103 ARG A N 1
ATOM 829 C CA . ARG A 1 103 ? 20.123 2.018 -13.676 1.00 75.69 103 ARG A CA 1
ATOM 830 C C . ARG A 1 103 ? 19.398 1.494 -12.450 1.00 75.69 103 ARG A C 1
ATOM 832 O O . ARG A 1 103 ? 19.289 0.280 -12.282 1.00 75.69 103 ARG A O 1
ATOM 839 N N . LEU A 1 104 ? 18.893 2.396 -11.614 1.00 74.44 104 LEU A N 1
ATOM 840 C CA . LEU A 1 104 ? 18.132 2.035 -10.426 1.00 74.44 104 LEU A CA 1
ATOM 841 C C . LEU A 1 104 ? 16.817 1.344 -10.801 1.00 74.44 104 LEU A C 1
ATOM 843 O O . LEU A 1 104 ? 16.521 0.273 -10.271 1.00 74.44 104 LEU A O 1
ATOM 847 N N . VAL A 1 105 ? 16.071 1.894 -11.760 1.00 82.12 105 VAL A N 1
ATOM 848 C CA . VAL A 1 105 ? 14.843 1.258 -12.265 1.00 82.12 105 VAL A CA 1
ATOM 849 C C . VAL A 1 105 ? 15.145 -0.156 -12.775 1.00 82.12 105 VAL A C 1
ATOM 851 O O . VAL A 1 105 ? 14.473 -1.114 -12.387 1.00 82.12 105 VAL A O 1
ATOM 854 N N . GLY A 1 106 ? 16.219 -0.321 -13.556 1.00 85.38 106 GLY A N 1
ATOM 855 C CA . GLY A 1 106 ? 16.681 -1.630 -14.022 1.00 85.38 106 GLY A CA 1
ATOM 856 C C . GLY A 1 106 ? 17.034 -2.597 -12.885 1.00 85.38 106 GLY A C 1
ATOM 857 O O . GLY A 1 106 ? 16.695 -3.779 -12.951 1.00 85.38 106 GLY A O 1
ATOM 858 N N . GLN A 1 107 ? 17.657 -2.114 -11.807 1.00 83.81 107 GLN A N 1
ATOM 859 C CA . GLN A 1 107 ? 17.963 -2.924 -10.622 1.00 83.81 107 GLN A CA 1
ATOM 860 C C . GLN A 1 107 ? 16.713 -3.333 -9.838 1.00 83.81 107 GLN A C 1
ATOM 862 O O . GLN A 1 107 ? 16.647 -4.475 -9.373 1.00 83.81 107 GLN A O 1
ATOM 867 N N . ILE A 1 108 ? 15.716 -2.454 -9.704 1.00 87.00 108 ILE A N 1
ATOM 868 C CA . ILE A 1 108 ? 14.423 -2.795 -9.093 1.00 87.00 108 ILE A CA 1
ATOM 869 C C . ILE A 1 108 ? 13.757 -3.911 -9.905 1.00 87.00 108 ILE A C 1
ATOM 871 O O . ILE A 1 108 ? 13.384 -4.942 -9.342 1.00 87.00 108 ILE A O 1
ATOM 875 N N . ILE A 1 109 ? 13.681 -3.748 -11.230 1.00 91.62 109 ILE A N 1
ATOM 876 C CA . ILE A 1 109 ? 13.085 -4.740 -12.137 1.00 91.62 109 ILE A CA 1
ATOM 877 C C . ILE A 1 109 ? 13.823 -6.080 -12.034 1.00 91.62 109 ILE A C 1
ATOM 879 O O . ILE A 1 109 ? 13.184 -7.121 -11.889 1.00 91.62 109 ILE A O 1
ATOM 883 N N . LEU A 1 110 ? 15.160 -6.074 -12.039 1.00 91.25 110 LEU A N 1
ATOM 884 C CA . LEU A 1 110 ? 15.959 -7.295 -11.907 1.00 91.25 110 LEU A CA 1
ATOM 885 C C . LEU A 1 110 ? 15.739 -7.988 -10.554 1.00 91.25 110 LEU A C 1
ATOM 887 O O . LEU A 1 110 ? 15.651 -9.215 -10.488 1.00 91.25 110 LEU A O 1
ATOM 891 N N . SER A 1 111 ? 15.635 -7.213 -9.474 1.00 90.31 111 SER A N 1
ATOM 892 C CA . SER A 1 111 ? 15.317 -7.736 -8.138 1.00 90.31 111 SER A CA 1
ATOM 893 C C . SER A 1 111 ? 13.966 -8.419 -8.121 1.00 90.31 111 SER A C 1
ATOM 895 O O . SER A 1 111 ? 13.844 -9.529 -7.605 1.00 90.31 111 SER A O 1
ATOM 897 N N . ALA A 1 112 ? 12.963 -7.771 -8.707 1.00 93.88 112 ALA A N 1
ATOM 898 C CA . ALA A 1 112 ? 11.615 -8.297 -8.758 1.00 93.88 112 ALA A CA 1
ATOM 899 C C . ALA A 1 112 ? 11.525 -9.540 -9.650 1.00 93.88 112 ALA A C 1
ATOM 901 O O . ALA A 1 112 ? 10.940 -10.531 -9.229 1.00 93.88 112 ALA A O 1
ATOM 902 N N . TYR A 1 113 ? 12.196 -9.549 -10.807 1.00 95.75 113 TYR A N 1
ATOM 903 C CA . TYR A 1 113 ? 12.314 -10.726 -11.678 1.00 95.75 113 TYR A CA 1
ATOM 904 C C . TYR A 1 113 ? 12.922 -11.933 -10.953 1.00 95.75 113 TYR A C 1
ATOM 906 O O . TYR A 1 113 ? 12.539 -13.069 -11.206 1.00 95.75 113 TYR A O 1
ATOM 914 N N . ARG A 1 114 ? 13.860 -11.703 -10.027 1.00 93.88 114 ARG A N 1
ATOM 915 C CA . ARG A 1 114 ? 14.469 -12.770 -9.214 1.00 93.88 114 ARG A CA 1
ATOM 916 C C . ARG A 1 114 ? 13.631 -13.179 -8.002 1.00 93.88 114 ARG A C 1
ATOM 918 O O . ARG A 1 114 ? 13.813 -14.282 -7.500 1.00 93.88 114 ARG A O 1
ATOM 925 N N . SER A 1 115 ? 12.777 -12.290 -7.499 1.00 94.31 115 SER A N 1
ATOM 926 C CA . SER A 1 115 ? 12.116 -12.452 -6.193 1.00 94.31 115 SER A CA 1
ATOM 927 C C . SER A 1 115 ? 10.625 -12.782 -6.289 1.00 94.31 115 SER A C 1
ATOM 929 O O . SER A 1 115 ? 10.062 -13.295 -5.324 1.00 94.31 115 SER A O 1
ATOM 931 N N . ILE A 1 116 ? 9.980 -12.488 -7.422 1.00 97.25 116 ILE A N 1
ATOM 932 C CA . ILE A 1 116 ? 8.539 -12.652 -7.636 1.00 97.25 116 ILE A CA 1
ATOM 933 C C . ILE A 1 116 ? 8.320 -13.685 -8.754 1.00 97.25 116 ILE A C 1
ATOM 935 O O . ILE A 1 116 ? 8.447 -13.330 -9.927 1.00 97.25 116 ILE A O 1
ATOM 939 N N . PRO A 1 117 ? 7.944 -14.937 -8.424 1.00 95.75 117 PRO A N 1
ATOM 940 C CA . PRO A 1 117 ? 7.756 -16.000 -9.415 1.00 95.75 117 PRO A CA 1
ATOM 941 C C . PRO A 1 117 ? 6.763 -15.642 -10.528 1.00 95.75 117 PRO A C 1
ATOM 943 O O . PRO A 1 117 ? 7.071 -15.799 -11.699 1.00 95.75 117 PRO A O 1
ATOM 946 N N . LEU A 1 118 ? 5.612 -15.051 -10.187 1.00 95.94 118 LEU A N 1
ATOM 947 C CA . LEU A 1 118 ? 4.622 -14.652 -11.196 1.00 95.94 118 LEU A CA 1
ATOM 948 C C . LEU A 1 118 ? 5.170 -13.617 -12.191 1.00 95.94 118 LEU A C 1
ATOM 950 O O . LEU A 1 118 ? 4.877 -13.690 -13.379 1.00 95.94 118 LEU A O 1
ATOM 954 N N . PHE A 1 119 ? 5.983 -12.665 -11.728 1.00 97.38 119 PHE A N 1
ATOM 955 C CA . PHE A 1 119 ? 6.595 -11.672 -12.610 1.00 97.38 119 PHE A CA 1
ATOM 956 C C . PHE A 1 119 ? 7.713 -12.288 -13.462 1.00 97.38 119 PHE A C 1
ATOM 958 O O . PHE A 1 119 ? 7.821 -11.968 -14.645 1.00 97.38 119 PHE A O 1
ATOM 965 N N . HIS A 1 120 ? 8.502 -13.201 -12.885 1.00 97.00 120 HIS A N 1
ATOM 966 C CA . HIS A 1 120 ? 9.473 -14.009 -13.622 1.00 97.00 120 HIS A CA 1
ATOM 967 C C . HIS A 1 120 ? 8.806 -14.726 -14.800 1.00 97.00 120 HIS A C 1
ATOM 969 O O . HIS A 1 120 ? 9.205 -14.519 -15.946 1.00 97.00 120 HIS A O 1
ATOM 975 N N . ASP A 1 121 ? 7.730 -15.467 -14.528 1.00 96.56 121 ASP A N 1
ATOM 976 C CA . ASP A 1 121 ? 6.990 -16.236 -15.528 1.00 96.56 121 ASP A CA 1
ATOM 977 C C . ASP A 1 121 ? 6.383 -15.335 -16.617 1.00 96.56 121 ASP A C 1
ATOM 979 O O . ASP A 1 121 ? 6.434 -15.674 -17.802 1.00 96.56 121 ASP A O 1
ATOM 983 N N . GLN A 1 122 ? 5.856 -14.156 -16.250 1.00 96.31 122 GLN A N 1
ATOM 984 C CA . GLN A 1 122 ? 5.353 -13.173 -17.217 1.00 96.31 122 GLN A CA 1
ATOM 985 C C . GLN A 1 122 ? 6.453 -12.685 -18.173 1.00 96.31 122 GLN A C 1
ATOM 987 O O . GLN A 1 122 ? 6.221 -12.591 -19.378 1.00 96.31 122 GLN A O 1
ATOM 992 N N . VAL A 1 123 ? 7.649 -12.382 -17.662 1.00 95.44 123 VAL A N 1
ATOM 993 C CA . VAL A 1 123 ? 8.783 -11.934 -18.488 1.00 95.44 123 VAL A CA 1
ATOM 994 C C . VAL A 1 123 ? 9.289 -13.068 -19.385 1.00 95.44 123 VAL A C 1
ATOM 996 O O . VAL A 1 123 ? 9.552 -12.851 -20.571 1.00 95.44 123 VAL A O 1
ATOM 999 N N . ASP A 1 124 ? 9.370 -14.286 -18.853 1.00 95.88 124 ASP A N 1
ATOM 1000 C CA . ASP A 1 124 ? 9.779 -15.477 -19.597 1.00 95.88 124 ASP A CA 1
ATOM 1001 C C . ASP A 1 124 ? 8.825 -15.788 -20.756 1.00 95.88 124 ASP A C 1
ATOM 1003 O O . ASP A 1 124 ? 9.262 -16.085 -21.873 1.00 95.88 124 ASP A O 1
ATOM 1007 N N . LEU A 1 125 ? 7.519 -15.645 -20.524 1.00 96.12 125 LEU A N 1
ATOM 1008 C CA . LEU A 1 125 ? 6.493 -15.799 -21.549 1.00 96.12 125 LEU A CA 1
ATOM 1009 C C . LEU A 1 125 ? 6.690 -14.792 -22.692 1.00 96.12 125 LEU A C 1
ATOM 1011 O O . LEU A 1 125 ? 6.684 -15.168 -23.864 1.00 96.12 125 LEU A O 1
ATOM 1015 N N . LEU A 1 126 ? 6.934 -13.519 -22.376 1.00 95.50 126 LEU A N 1
ATOM 1016 C CA . LEU A 1 126 ? 7.168 -12.483 -23.388 1.00 95.50 126 LEU A CA 1
ATOM 1017 C C . LEU A 1 126 ? 8.425 -12.742 -24.222 1.00 95.50 126 LEU A C 1
ATOM 1019 O O . LEU A 1 126 ? 8.439 -12.461 -25.420 1.00 95.50 126 LEU A O 1
ATOM 1023 N N . ASN A 1 127 ? 9.473 -13.298 -23.613 1.00 93.94 127 ASN A N 1
ATOM 1024 C CA . ASN A 1 127 ? 10.692 -13.659 -24.334 1.00 93.94 127 ASN A CA 1
ATOM 1025 C C . ASN A 1 127 ? 10.476 -14.830 -25.302 1.00 93.94 127 ASN A C 1
ATOM 1027 O O . ASN A 1 127 ? 11.133 -14.884 -26.341 1.00 93.94 127 ASN A O 1
ATOM 1031 N N . ARG A 1 128 ? 9.538 -15.734 -24.995 1.00 96.69 128 ARG A N 1
ATOM 1032 C CA . ARG A 1 128 ? 9.190 -16.881 -25.851 1.00 96.69 128 ARG A CA 1
ATOM 1033 C C . ARG A 1 128 ? 8.217 -16.521 -26.976 1.00 96.69 128 ARG A C 1
ATOM 1035 O O . ARG A 1 128 ? 8.258 -17.158 -28.025 1.00 96.69 128 ARG A O 1
ATOM 1042 N N . PHE A 1 129 ? 7.364 -15.512 -26.787 1.00 96.88 129 PHE A N 1
ATOM 1043 C CA . PHE A 1 129 ? 6.286 -15.172 -27.724 1.00 96.88 129 PHE A CA 1
ATOM 1044 C C . PHE A 1 129 ? 6.378 -13.715 -28.224 1.00 96.88 129 PHE A C 1
ATOM 1046 O O . PHE A 1 129 ? 5.848 -12.807 -27.576 1.00 96.88 129 PHE A O 1
ATOM 1053 N N . PRO A 1 130 ? 6.962 -13.469 -29.419 1.00 94.25 130 PRO A N 1
ATOM 1054 C CA . PRO A 1 130 ? 7.131 -12.122 -29.976 1.00 94.25 130 PRO A CA 1
ATOM 1055 C C . PRO A 1 130 ? 5.837 -11.300 -30.063 1.00 94.25 130 PRO A C 1
ATOM 1057 O O . PRO A 1 130 ? 5.840 -10.119 -29.734 1.00 94.25 130 PRO A O 1
ATOM 1060 N N . ALA A 1 131 ? 4.707 -11.926 -30.406 1.00 94.88 131 ALA A N 1
ATOM 1061 C CA . ALA A 1 131 ? 3.417 -11.236 -30.475 1.00 94.88 131 ALA A CA 1
ATOM 1062 C C . ALA A 1 131 ? 2.965 -10.669 -29.115 1.00 94.88 131 ALA A C 1
ATOM 1064 O O . ALA A 1 131 ? 2.400 -9.576 -29.053 1.00 94.88 131 ALA A O 1
ATOM 1065 N N . LEU A 1 132 ? 3.229 -11.381 -28.011 1.00 94.94 132 LEU A N 1
ATOM 1066 C CA . LEU A 1 132 ? 2.949 -10.864 -26.668 1.00 94.94 132 LEU A CA 1
ATOM 1067 C C . LEU A 1 132 ? 3.930 -9.748 -26.300 1.00 94.94 132 LEU A C 1
ATOM 1069 O O . LEU A 1 132 ? 3.521 -8.752 -25.709 1.00 94.94 132 LEU A O 1
ATOM 1073 N N . LYS A 1 133 ? 5.199 -9.870 -26.705 1.00 94.56 133 LYS A N 1
ATOM 1074 C CA . LYS A 1 133 ? 6.208 -8.818 -26.529 1.00 94.56 133 LYS A CA 1
ATOM 1075 C C . LYS A 1 133 ? 5.808 -7.519 -27.225 1.00 94.56 133 LYS A C 1
ATOM 1077 O O . LYS A 1 133 ? 5.963 -6.450 -26.642 1.00 94.56 133 LYS A O 1
ATOM 1082 N N . ASP A 1 134 ? 5.264 -7.595 -28.434 1.00 94.81 134 ASP A N 1
ATOM 1083 C CA . ASP A 1 134 ? 4.805 -6.410 -29.160 1.00 94.81 134 ASP A CA 1
ATOM 1084 C C . ASP A 1 134 ? 3.543 -5.809 -28.531 1.00 94.81 134 ASP A C 1
ATOM 1086 O O . ASP A 1 134 ? 3.477 -4.592 -28.364 1.00 94.81 134 ASP A O 1
ATOM 1090 N N . LYS A 1 135 ? 2.601 -6.635 -28.049 1.00 94.56 135 LYS A N 1
ATOM 1091 C CA . LYS A 1 135 ? 1.488 -6.147 -27.211 1.00 94.56 135 LYS A CA 1
ATOM 1092 C C . LYS A 1 135 ? 1.985 -5.434 -25.952 1.00 94.56 135 LYS A C 1
ATOM 1094 O O . LYS A 1 135 ? 1.474 -4.366 -25.628 1.00 94.56 135 LYS A O 1
ATOM 1099 N N . ALA A 1 136 ? 2.990 -5.982 -25.271 1.00 93.44 136 ALA A N 1
ATOM 1100 C CA . ALA A 1 136 ? 3.564 -5.379 -24.072 1.00 93.44 136 ALA A CA 1
ATOM 1101 C C . ALA A 1 136 ? 4.225 -4.022 -24.357 1.00 93.44 136 ALA A C 1
ATOM 1103 O O . ALA A 1 136 ? 3.991 -3.073 -23.614 1.00 93.44 136 ALA A O 1
ATOM 1104 N N . LYS A 1 137 ? 4.975 -3.884 -25.462 1.00 91.19 137 LYS A N 1
ATOM 1105 C CA . LYS A 1 137 ? 5.551 -2.590 -25.889 1.00 91.19 137 LYS A CA 1
ATOM 1106 C C . LYS A 1 137 ? 4.488 -1.521 -26.150 1.00 91.19 137 LYS A C 1
ATOM 1108 O O . LYS A 1 137 ? 4.764 -0.340 -25.978 1.00 91.19 137 LYS A O 1
ATOM 1113 N N . LEU A 1 138 ? 3.296 -1.934 -26.577 1.00 91.38 138 LEU A N 1
ATOM 1114 C CA . LEU A 1 138 ? 2.153 -1.051 -26.814 1.00 91.38 138 LEU A CA 1
ATOM 1115 C C . LEU A 1 138 ? 1.329 -0.768 -25.544 1.00 91.38 138 LEU A C 1
ATOM 1117 O O . LEU A 1 138 ? 0.342 -0.043 -25.617 1.00 91.38 138 LEU A O 1
ATOM 1121 N N . GLY A 1 139 ? 1.703 -1.335 -24.392 1.00 88.00 139 GLY A N 1
ATOM 1122 C CA . GLY A 1 139 ? 0.962 -1.186 -23.135 1.00 88.00 139 GLY A CA 1
ATOM 1123 C C . GLY A 1 139 ? -0.270 -2.091 -23.009 1.00 88.00 139 GLY A C 1
ATOM 1124 O O . GLY A 1 139 ? -1.043 -1.934 -22.072 1.00 88.00 139 GLY A O 1
ATOM 1125 N N . PHE A 1 140 ? -0.454 -3.064 -23.908 1.00 91.75 140 PHE A N 1
ATOM 1126 C CA . PHE A 1 140 ? -1.577 -4.016 -23.889 1.00 91.75 140 PHE A CA 1
ATOM 1127 C C . PHE A 1 140 ? -1.265 -5.320 -23.137 1.00 91.75 140 PHE A C 1
ATOM 1129 O O . PHE A 1 140 ? -1.886 -6.353 -23.395 1.00 91.75 140 PHE A O 1
ATOM 1136 N N . TYR A 1 141 ? -0.275 -5.303 -22.245 1.00 93.81 141 TYR A N 1
ATOM 1137 C CA . TYR A 1 141 ? 0.061 -6.430 -21.381 1.00 93.81 141 TYR A CA 1
ATOM 1138 C C . TYR A 1 141 ? 0.075 -5.959 -19.931 1.00 93.81 141 TYR A C 1
ATOM 1140 O O . TYR A 1 141 ? 0.823 -5.045 -19.587 1.00 93.81 141 TYR A O 1
ATOM 1148 N N . ASP A 1 142 ? -0.749 -6.584 -19.095 1.00 91.69 142 ASP A N 1
ATOM 1149 C CA . ASP A 1 142 ? -0.864 -6.214 -17.689 1.00 91.69 142 ASP A CA 1
ATOM 1150 C C . ASP A 1 142 ? 0.110 -7.034 -16.838 1.00 91.69 142 ASP A C 1
ATOM 1152 O O . ASP A 1 142 ? -0.005 -8.255 -16.692 1.00 91.69 142 ASP A O 1
ATOM 1156 N N . PHE A 1 143 ? 1.125 -6.356 -16.313 1.00 95.81 143 PHE A N 1
ATOM 1157 C CA . PHE A 1 143 ? 2.115 -6.963 -15.437 1.00 95.81 143 PHE A CA 1
ATOM 1158 C C . PHE A 1 143 ? 1.653 -6.907 -13.984 1.00 95.81 143 PHE A C 1
ATOM 1160 O O . PHE A 1 143 ? 1.175 -5.873 -13.521 1.00 95.81 143 PHE A O 1
ATOM 1167 N N . VAL A 1 144 ? 1.920 -7.977 -13.227 1.00 96.75 144 VAL A N 1
ATOM 1168 C CA . VAL A 1 144 ? 1.692 -7.988 -11.768 1.00 96.75 144 VAL A CA 1
ATOM 1169 C C . VAL A 1 144 ? 2.612 -7.012 -11.027 1.00 96.75 144 VAL A C 1
ATOM 1171 O O . VAL A 1 144 ? 2.366 -6.684 -9.871 1.00 96.75 144 VAL A O 1
ATOM 1174 N N . LEU A 1 145 ? 3.690 -6.563 -11.676 1.00 97.19 145 LEU A N 1
ATOM 1175 C CA . LEU A 1 145 ? 4.607 -5.548 -11.180 1.00 97.19 145 LEU A CA 1
ATOM 1176 C C . LEU A 1 145 ? 4.712 -4.407 -12.192 1.00 97.19 145 LEU A C 1
ATOM 1178 O O . LEU A 1 145 ? 5.062 -4.630 -13.350 1.00 97.19 145 LEU A O 1
ATOM 1182 N N . LYS A 1 146 ? 4.513 -3.179 -11.720 1.00 95.44 146 LYS A N 1
ATOM 1183 C CA . LYS A 1 146 ? 4.709 -1.945 -12.487 1.00 95.44 146 LYS A CA 1
ATOM 1184 C C . LYS A 1 146 ? 5.734 -1.081 -11.760 1.00 95.44 146 LYS A C 1
ATOM 1186 O O . LYS A 1 146 ? 5.622 -0.872 -10.555 1.00 95.44 146 LYS A O 1
ATOM 1191 N N . VAL A 1 147 ? 6.736 -0.580 -12.477 1.00 93.19 147 VAL A N 1
ATOM 1192 C CA . VAL A 1 147 ? 7.717 0.373 -11.935 1.00 93.19 147 VAL A CA 1
ATOM 1193 C C . VAL A 1 147 ? 7.577 1.675 -12.705 1.00 93.19 147 VAL A C 1
ATOM 1195 O O . VAL A 1 147 ? 7.679 1.684 -13.928 1.00 93.19 147 VAL A O 1
ATOM 1198 N N . VAL A 1 148 ? 7.314 2.761 -11.986 1.00 91.06 148 VAL A N 1
ATOM 1199 C CA . VAL A 1 148 ? 7.057 4.088 -12.548 1.00 91.06 148 VAL A CA 1
ATOM 1200 C C . VAL A 1 148 ? 8.066 5.068 -11.974 1.00 91.06 148 VAL A C 1
ATOM 1202 O O . VAL A 1 148 ? 8.235 5.129 -10.761 1.00 91.06 148 VAL A O 1
ATOM 1205 N N . HIS A 1 149 ? 8.712 5.864 -12.821 1.00 89.62 149 HIS A N 1
ATOM 1206 C CA . HIS A 1 149 ? 9.629 6.908 -12.370 1.00 89.62 149 HIS A CA 1
ATOM 1207 C C . HIS A 1 149 ? 8.944 8.285 -12.397 1.00 89.62 149 HIS A C 1
ATOM 1209 O O . HIS A 1 149 ? 8.317 8.654 -13.387 1.00 89.62 149 HIS A O 1
ATOM 1215 N N . GLN A 1 150 ? 9.084 9.085 -11.334 1.00 88.06 150 GLN A N 1
ATOM 1216 C CA . GLN A 1 150 ? 8.429 10.403 -11.205 1.00 88.06 150 GLN A CA 1
ATOM 1217 C C . GLN A 1 150 ? 8.854 11.405 -12.287 1.00 88.06 150 GLN A C 1
ATOM 1219 O O . GLN A 1 150 ? 8.088 12.293 -12.644 1.00 88.06 150 GLN A O 1
ATOM 1224 N N . LEU A 1 151 ? 10.074 11.259 -12.809 1.00 86.00 151 LEU A N 1
ATOM 1225 C CA . LEU A 1 151 ? 10.623 12.091 -13.890 1.00 86.00 151 LEU A CA 1
ATOM 1226 C C . LEU A 1 151 ? 10.450 11.479 -15.290 1.00 86.00 151 LEU A C 1
ATOM 1228 O O . LEU A 1 151 ? 11.146 11.890 -16.216 1.00 86.00 151 LEU A O 1
ATOM 1232 N N . ASP A 1 152 ? 9.578 10.483 -15.457 1.00 86.56 152 ASP A N 1
ATOM 1233 C CA . ASP A 1 152 ? 9.325 9.892 -16.771 1.00 86.56 152 ASP A CA 1
ATOM 1234 C C . ASP A 1 152 ? 8.816 10.969 -17.769 1.00 86.56 152 ASP A C 1
ATOM 1236 O O . ASP A 1 152 ? 7.835 11.678 -17.483 1.00 86.56 152 ASP A O 1
ATOM 1240 N N . PRO A 1 153 ? 9.463 11.137 -18.942 1.00 86.25 153 PRO A N 1
ATOM 1241 C CA . PRO A 1 153 ? 9.076 12.155 -19.918 1.00 86.25 153 PRO A CA 1
ATOM 1242 C C . PRO A 1 153 ? 7.673 11.963 -20.506 1.00 86.25 153 PRO A C 1
ATOM 1244 O O . PRO A 1 153 ? 7.003 12.956 -20.803 1.00 86.25 153 PRO A O 1
ATOM 1247 N N . GLN A 1 154 ? 7.215 10.718 -20.668 1.00 87.56 154 GLN A N 1
ATOM 1248 C CA . GLN A 1 154 ? 5.886 10.398 -21.194 1.00 87.56 154 GLN A CA 1
ATOM 1249 C C . GLN A 1 154 ? 4.808 10.765 -20.179 1.00 87.56 154 GLN A C 1
ATOM 1251 O O . GLN A 1 154 ? 3.818 11.403 -20.542 1.00 87.56 154 GLN A O 1
ATOM 1256 N N . ILE A 1 155 ? 5.038 10.465 -18.899 1.00 87.88 155 ILE A N 1
ATOM 1257 C CA . ILE A 1 155 ? 4.147 10.890 -17.809 1.00 87.88 155 ILE A CA 1
ATOM 1258 C C . ILE A 1 155 ? 4.099 12.415 -17.733 1.00 87.88 155 ILE A C 1
ATOM 1260 O O . ILE A 1 155 ? 3.019 13.003 -17.699 1.00 87.88 155 ILE A O 1
ATOM 1264 N N . SER A 1 156 ? 5.260 13.069 -17.797 1.00 87.12 156 SER A N 1
ATOM 1265 C CA . SER A 1 156 ? 5.357 14.533 -17.800 1.00 87.12 156 SER A CA 1
ATOM 1266 C C . SER A 1 156 ? 4.592 15.156 -18.974 1.00 87.12 156 SER A C 1
ATOM 1268 O O . SER A 1 156 ? 3.898 16.161 -18.819 1.00 87.12 156 SER A O 1
ATOM 1270 N N . MET A 1 157 ? 4.698 14.562 -20.164 1.00 88.88 157 MET A N 1
ATOM 1271 C CA . MET A 1 157 ? 3.976 15.004 -21.355 1.00 88.88 157 MET A CA 1
ATOM 1272 C C . MET A 1 157 ? 2.464 14.792 -21.222 1.00 88.88 157 MET A C 1
ATOM 1274 O O . MET A 1 157 ? 1.699 15.697 -21.560 1.00 88.88 157 MET A O 1
ATOM 1278 N N . ALA A 1 158 ? 2.031 13.643 -20.699 1.00 88.62 158 ALA A N 1
ATOM 1279 C CA . ALA A 1 158 ? 0.623 13.349 -20.451 1.00 88.62 158 ALA A CA 1
ATOM 1280 C C . ALA A 1 158 ? 0.013 14.324 -19.432 1.00 88.62 158 ALA A C 1
ATOM 1282 O O . ALA A 1 158 ? -1.032 14.912 -19.702 1.00 88.62 158 ALA A O 1
ATOM 1283 N N . MET A 1 159 ? 0.702 14.579 -18.313 1.00 87.44 159 MET A N 1
ATOM 1284 C CA . MET A 1 159 ? 0.281 15.553 -17.298 1.00 87.44 159 MET A CA 1
ATOM 1285 C C . MET A 1 159 ? 0.125 16.963 -17.872 1.00 87.44 159 MET A C 1
ATOM 1287 O O . MET A 1 159 ? -0.871 17.625 -17.581 1.00 87.44 159 MET A O 1
ATOM 1291 N N . ARG A 1 160 ? 1.070 17.406 -18.717 1.00 88.69 160 ARG A N 1
ATOM 1292 C CA . ARG A 1 160 ? 0.980 18.701 -19.410 1.00 88.69 160 ARG A CA 1
ATOM 1293 C C . ARG A 1 160 ? -0.213 18.757 -20.356 1.00 88.69 160 ARG A C 1
ATOM 1295 O O . ARG A 1 160 ? -0.954 19.734 -20.337 1.00 88.69 160 ARG A O 1
ATOM 1302 N N . LYS A 1 161 ? -0.417 17.711 -21.162 1.00 90.19 161 LYS A N 1
ATOM 1303 C CA . LYS A 1 161 ? -1.531 17.630 -22.121 1.00 90.19 161 LYS A CA 1
ATOM 1304 C C . LYS A 1 161 ? -2.893 17.658 -21.423 1.00 90.19 161 LYS A C 1
ATOM 1306 O O . LYS A 1 161 ? -3.827 18.250 -21.950 1.00 90.19 161 LYS A O 1
ATOM 1311 N N . LEU A 1 162 ? -2.992 17.037 -20.250 1.00 88.88 162 LEU A N 1
ATOM 1312 C CA . LEU A 1 162 ? -4.203 17.007 -19.427 1.00 88.88 162 LEU A CA 1
ATOM 1313 C C . LEU A 1 162 ? -4.370 18.253 -18.538 1.00 88.88 162 LEU A C 1
ATOM 1315 O O . LEU A 1 162 ? -5.358 18.347 -17.819 1.00 88.88 162 LEU A O 1
ATOM 1319 N N . GLY A 1 163 ? -3.422 19.198 -18.559 1.00 87.88 163 GLY A N 1
ATOM 1320 C CA . GLY A 1 163 ? -3.482 20.410 -17.738 1.00 87.88 163 GLY A CA 1
ATOM 1321 C C . GLY A 1 163 ? -3.355 20.159 -16.232 1.00 87.88 163 GLY A C 1
ATOM 1322 O O . GLY A 1 163 ? -3.768 21.006 -15.446 1.00 87.88 163 GLY A O 1
ATOM 1323 N N . ILE A 1 164 ? -2.799 19.013 -15.822 1.00 84.75 164 ILE A N 1
ATOM 1324 C CA . ILE A 1 164 ? -2.650 18.643 -14.405 1.00 84.75 164 ILE A CA 1
ATOM 1325 C C . ILE A 1 164 ? -1.440 19.368 -13.802 1.00 84.75 164 ILE A C 1
ATOM 1327 O O . ILE A 1 164 ? -1.566 20.076 -12.808 1.00 84.75 164 ILE A O 1
ATOM 1331 N N . PHE A 1 165 ? -0.265 19.226 -14.430 1.00 76.88 165 PHE A N 1
ATOM 1332 C CA . PHE A 1 165 ? 0.975 19.883 -14.009 1.00 76.88 165 PHE A CA 1
ATOM 1333 C C . PHE A 1 165 ? 1.779 20.368 -15.217 1.00 76.88 165 PHE A C 1
ATOM 1335 O O . PHE A 1 165 ? 1.943 19.645 -16.199 1.00 76.88 165 PHE A O 1
ATOM 1342 N N . PHE A 1 166 ? 2.337 21.577 -15.120 1.00 67.75 166 PHE A N 1
ATOM 1343 C CA . PHE A 1 166 ? 3.226 22.128 -16.151 1.00 67.75 166 PHE A CA 1
ATOM 1344 C C . PHE A 1 166 ? 4.661 21.581 -16.049 1.00 67.75 166 PHE A C 1
ATOM 1346 O O . PHE A 1 166 ? 5.301 21.348 -17.074 1.00 67.75 166 PHE A O 1
ATOM 1353 N N . ASN A 1 167 ? 5.131 21.301 -14.828 1.00 66.44 167 ASN A N 1
ATOM 1354 C CA . ASN A 1 167 ? 6.401 20.630 -14.536 1.00 66.44 167 ASN A CA 1
ATOM 1355 C C . ASN A 1 167 ? 6.134 19.410 -13.654 1.00 66.44 167 ASN A C 1
ATOM 1357 O O . ASN A 1 167 ? 5.361 19.531 -12.708 1.00 66.44 167 ASN A O 1
ATOM 1361 N N . ALA A 1 168 ? 6.778 18.273 -13.937 1.00 65.25 168 ALA A N 1
ATOM 1362 C CA . ALA A 1 168 ? 6.619 17.059 -13.141 1.00 65.25 168 ALA A CA 1
ATOM 1363 C C . ALA A 1 168 ? 7.159 17.290 -11.717 1.00 65.25 168 ALA A C 1
ATOM 1365 O O . ALA A 1 168 ? 8.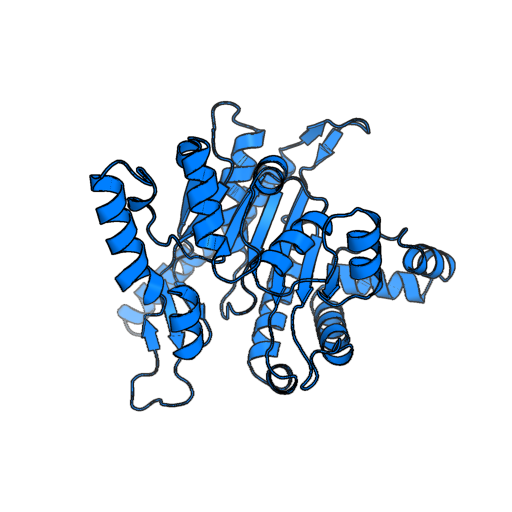370 17.483 -11.544 1.00 65.25 168 ALA A O 1
ATOM 1366 N N . PRO A 1 169 ? 6.286 17.337 -10.696 1.00 73.69 169 PRO A N 1
ATOM 1367 C CA . PRO A 1 169 ? 6.732 17.515 -9.327 1.00 73.69 169 PRO A CA 1
ATOM 1368 C C . PRO A 1 169 ? 7.442 16.238 -8.860 1.00 73.69 169 PRO A C 1
ATOM 1370 O O . PRO A 1 169 ? 7.254 15.162 -9.420 1.00 73.69 169 PRO A O 1
ATOM 1373 N N . VAL A 1 170 ? 8.252 16.341 -7.809 1.00 79.69 170 VAL A N 1
ATOM 1374 C CA . VAL A 1 170 ? 8.763 15.158 -7.106 1.00 79.69 170 VAL A CA 1
ATOM 1375 C C . VAL A 1 170 ? 8.420 15.244 -5.634 1.00 79.69 170 VAL A C 1
ATOM 1377 O O . VAL A 1 170 ? 8.288 16.337 -5.080 1.00 79.69 170 VAL A O 1
ATOM 1380 N N . GLY A 1 171 ? 8.390 14.095 -4.980 1.00 83.31 171 GLY A N 1
ATOM 1381 C CA . GLY A 1 171 ? 8.199 14.015 -3.540 1.00 83.31 171 GLY A CA 1
ATOM 1382 C C . GLY A 1 171 ? 7.258 12.891 -3.172 1.00 83.31 171 GLY A C 1
ATOM 1383 O O . GLY A 1 171 ? 6.622 12.286 -4.035 1.00 83.31 171 GLY A O 1
ATOM 1384 N N . LYS A 1 172 ? 7.189 12.591 -1.872 1.00 85.56 172 LYS A N 1
ATOM 1385 C CA . LYS A 1 172 ? 6.427 11.446 -1.371 1.00 85.56 172 LYS A CA 1
ATOM 1386 C C . LYS A 1 172 ? 4.970 11.487 -1.815 1.00 85.56 172 LYS A C 1
ATOM 1388 O O . LYS A 1 172 ? 4.486 10.489 -2.338 1.00 85.56 172 LYS A O 1
ATOM 1393 N N . GLY A 1 173 ? 4.316 12.640 -1.694 1.00 89.56 173 GLY A N 1
ATOM 1394 C CA . GLY A 1 173 ? 2.951 12.822 -2.177 1.00 89.56 173 GLY A CA 1
ATOM 1395 C C . GLY A 1 173 ? 2.794 12.595 -3.683 1.00 89.56 173 GLY A C 1
ATOM 1396 O O . GLY A 1 173 ? 1.839 11.940 -4.082 1.00 89.56 173 GLY A O 1
ATOM 1397 N N . VAL A 1 174 ? 3.745 13.026 -4.523 1.00 89.56 174 VAL A N 1
ATOM 1398 C CA . VAL A 1 174 ? 3.718 12.708 -5.969 1.00 89.56 174 VAL A CA 1
ATOM 1399 C C . VAL A 1 174 ? 3.831 11.208 -6.206 1.00 89.56 174 VAL A C 1
ATOM 1401 O O . VAL A 1 174 ? 3.089 10.660 -7.016 1.00 89.56 174 VAL A O 1
ATOM 1404 N N . GLY A 1 175 ? 4.731 10.540 -5.481 1.00 91.19 175 GLY A N 1
ATOM 1405 C CA . GLY A 1 175 ? 4.891 9.091 -5.552 1.00 91.19 175 GLY A CA 1
ATOM 1406 C C . GLY A 1 175 ? 3.593 8.351 -5.223 1.00 91.19 175 GLY A C 1
ATOM 1407 O O . GLY A 1 175 ? 3.188 7.450 -5.953 1.00 91.19 175 GLY A O 1
ATOM 1408 N N . LEU A 1 176 ? 2.899 8.782 -4.167 1.00 93.38 176 LEU A N 1
ATOM 1409 C CA . LEU A 1 176 ? 1.589 8.244 -3.795 1.00 93.38 176 LEU A CA 1
ATOM 1410 C C . LEU A 1 176 ? 0.533 8.530 -4.871 1.00 93.38 176 LEU A C 1
ATOM 1412 O O . LEU A 1 176 ? -0.179 7.614 -5.270 1.00 93.38 176 LEU A O 1
ATOM 1416 N N . TRP A 1 177 ? 0.460 9.766 -5.370 1.00 92.94 177 TRP A N 1
ATOM 1417 C CA . TRP A 1 177 ? -0.515 10.183 -6.384 1.00 92.94 177 TRP A CA 1
ATOM 1418 C C . TRP A 1 177 ? -0.350 9.419 -7.705 1.00 92.94 177 TRP A C 1
ATOM 1420 O O . TRP A 1 177 ? -1.320 8.889 -8.243 1.00 92.94 177 TRP A O 1
ATOM 1430 N N . LEU A 1 178 ? 0.886 9.283 -8.193 1.00 93.19 178 LEU A N 1
ATOM 1431 C CA . LEU A 1 178 ? 1.198 8.450 -9.358 1.00 93.19 178 LEU A CA 1
ATOM 1432 C C . LEU A 1 178 ? 0.870 6.980 -9.103 1.00 93.19 178 LEU A C 1
ATOM 1434 O O . LEU A 1 178 ? 0.373 6.303 -9.997 1.00 93.19 178 LEU A O 1
ATOM 1438 N N . GLY A 1 179 ? 1.116 6.498 -7.884 1.00 94.88 179 GLY A N 1
ATOM 1439 C CA . GLY A 1 179 ? 0.771 5.143 -7.476 1.00 94.88 179 GLY A CA 1
ATOM 1440 C C . GLY A 1 179 ? -0.730 4.864 -7.532 1.00 94.88 179 GLY A C 1
ATOM 1441 O O . GLY A 1 179 ? -1.115 3.776 -7.944 1.00 94.88 179 GLY A O 1
ATOM 1442 N N . VAL A 1 180 ? -1.573 5.850 -7.197 1.00 95.56 180 VAL A N 1
ATOM 1443 C CA . VAL A 1 180 ? -3.029 5.780 -7.421 1.00 95.56 180 VAL A CA 1
ATOM 1444 C C . VAL A 1 180 ? -3.321 5.600 -8.904 1.00 95.56 180 VAL A C 1
ATOM 1446 O O . VAL A 1 180 ? -3.899 4.581 -9.271 1.00 95.56 180 VAL A O 1
ATOM 1449 N N . GLY A 1 181 ? -2.836 6.503 -9.760 1.00 93.19 181 GLY A N 1
ATOM 1450 C CA . GLY A 1 181 ? -3.112 6.452 -11.201 1.00 93.19 181 GLY A CA 1
ATOM 1451 C C . GLY A 1 181 ? -2.556 5.219 -11.926 1.00 93.19 181 GLY A C 1
ATOM 1452 O O . GLY A 1 181 ? -3.134 4.780 -12.914 1.00 93.19 181 GLY A O 1
ATOM 1453 N N . ALA A 1 182 ? -1.454 4.638 -11.446 1.00 94.00 182 ALA A N 1
ATOM 1454 C CA . ALA A 1 182 ? -0.831 3.450 -12.041 1.00 94.00 182 ALA A CA 1
ATOM 1455 C C . ALA A 1 182 ? -1.439 2.115 -11.565 1.00 94.00 182 ALA A C 1
ATOM 1457 O O . ALA A 1 182 ? -1.019 1.049 -12.021 1.00 94.00 182 ALA A O 1
ATOM 1458 N N . SER A 1 183 ? -2.394 2.162 -10.636 1.00 96.31 183 SER A N 1
ATOM 1459 C CA . SER A 1 183 ? -2.986 0.993 -9.989 1.00 96.31 183 SER A CA 1
ATOM 1460 C C . SER A 1 183 ? -4.459 0.811 -10.366 1.00 96.31 183 SER A C 1
ATOM 1462 O O . SER A 1 183 ? -5.174 1.773 -10.624 1.00 96.31 183 SER A O 1
ATOM 1464 N N . SER A 1 184 ? -4.941 -0.425 -10.327 1.00 94.19 184 SER A N 1
ATOM 1465 C CA . SER A 1 184 ? -6.245 -0.852 -10.850 1.00 94.19 184 SER A CA 1
ATOM 1466 C C . SER A 1 184 ? -7.147 -1.585 -9.849 1.00 94.19 184 SER A C 1
ATOM 1468 O O . SER A 1 184 ? -8.279 -1.922 -10.180 1.00 94.19 184 SER A O 1
ATOM 1470 N N . GLY A 1 185 ? -6.669 -1.868 -8.636 1.00 96.25 185 GLY A N 1
ATOM 1471 C CA . GLY A 1 185 ? -7.428 -2.600 -7.621 1.00 96.25 185 GLY A CA 1
ATOM 1472 C C . GLY A 1 185 ? -8.728 -1.920 -7.163 1.00 96.25 185 GLY A C 1
ATOM 1473 O O . GLY A 1 185 ? -9.117 -0.854 -7.615 1.00 96.25 185 GLY A O 1
ATOM 1474 N N . ASP A 1 186 ? -9.383 -2.460 -6.149 1.00 97.44 186 ASP A N 1
ATOM 1475 C CA . ASP A 1 186 ? -10.493 -1.791 -5.443 1.00 97.44 186 ASP A CA 1
ATOM 1476 C C . ASP A 1 186 ? -10.061 -1.346 -4.044 1.00 97.44 186 ASP A C 1
ATOM 1478 O O . ASP A 1 186 ? -10.565 -0.369 -3.487 1.00 97.44 186 ASP A O 1
ATOM 1482 N N . VAL A 1 187 ? -9.076 -2.054 -3.493 1.00 98.44 187 VAL A N 1
ATOM 1483 C CA . VAL A 1 187 ? -8.356 -1.704 -2.273 1.00 98.44 187 VAL A CA 1
ATOM 1484 C C . VAL A 1 187 ? -6.938 -1.312 -2.652 1.00 98.44 187 VAL A C 1
ATOM 1486 O O . VAL A 1 187 ? -6.309 -1.936 -3.507 1.00 98.44 187 VAL A O 1
ATOM 1489 N N . MET A 1 188 ? -6.428 -0.274 -2.009 1.00 98.56 188 MET A N 1
ATOM 1490 C CA . MET A 1 188 ? -5.043 0.153 -2.138 1.00 98.56 188 MET A CA 1
ATOM 1491 C C . MET A 1 188 ? -4.336 0.005 -0.805 1.00 98.56 188 MET A C 1
ATOM 1493 O O . MET A 1 188 ? -4.904 0.352 0.229 1.00 98.56 188 MET A O 1
ATOM 1497 N N . VAL A 1 189 ? -3.096 -0.464 -0.838 1.00 98.50 189 VAL A N 1
ATOM 1498 C CA . VAL A 1 189 ? -2.191 -0.530 0.309 1.00 98.50 189 VAL A CA 1
ATOM 1499 C C . VAL A 1 189 ? -0.940 0.251 -0.043 1.00 98.50 189 VAL A C 1
ATOM 1501 O O . VAL A 1 189 ? -0.355 0.017 -1.091 1.00 98.50 189 VAL A O 1
ATOM 1504 N N . PHE A 1 190 ? -0.508 1.142 0.833 1.00 97.50 190 PHE A N 1
ATOM 1505 C CA . PHE A 1 190 ? 0.728 1.895 0.683 1.00 97.50 190 PHE A CA 1
ATOM 1506 C C . PHE A 1 190 ? 1.716 1.452 1.753 1.00 97.50 190 PHE A C 1
ATOM 1508 O O . PHE A 1 190 ? 1.333 1.314 2.916 1.00 97.50 190 PHE A O 1
ATOM 1515 N N . LEU A 1 191 ? 2.965 1.213 1.355 1.00 94.50 191 LEU A N 1
ATOM 1516 C CA . LEU A 1 191 ? 4.052 0.790 2.240 1.00 94.50 191 LEU A CA 1
ATOM 1517 C C . LEU A 1 191 ? 5.283 1.672 2.007 1.00 94.50 191 LEU A C 1
ATOM 1519 O O . LEU A 1 191 ? 5.633 1.933 0.858 1.00 94.50 191 LEU A O 1
ATOM 1523 N N . ASP A 1 192 ? 5.956 2.118 3.072 1.00 87.44 192 ASP A N 1
ATOM 1524 C CA . ASP A 1 192 ? 7.279 2.736 2.917 1.00 87.44 192 ASP A CA 1
ATOM 1525 C C . ASP A 1 192 ? 8.284 1.664 2.451 1.00 87.44 192 ASP A C 1
ATOM 1527 O O . ASP A 1 192 ? 8.225 0.520 2.883 1.00 87.44 192 ASP A O 1
ATOM 1531 N N . SER A 1 193 ? 9.246 2.053 1.613 1.00 79.56 193 SER A N 1
ATOM 1532 C CA . SER A 1 193 ? 10.321 1.185 1.090 1.00 79.56 193 SER A CA 1
ATOM 1533 C C . SER A 1 193 ? 11.500 0.971 2.051 1.00 79.56 193 SER A C 1
ATOM 1535 O O . SER A 1 193 ? 12.600 0.581 1.650 1.00 79.56 193 SER A O 1
ATOM 1537 N N . ASP A 1 194 ? 11.326 1.344 3.321 1.00 75.12 194 ASP A N 1
ATOM 1538 C CA . ASP A 1 194 ? 12.380 1.355 4.335 1.00 75.12 194 ASP A CA 1
ATOM 1539 C C . ASP A 1 194 ? 12.086 0.397 5.512 1.00 75.12 194 ASP A C 1
ATOM 1541 O O . ASP A 1 194 ? 12.708 0.529 6.576 1.00 75.12 194 ASP A O 1
ATOM 1545 N N . ILE A 1 195 ? 11.191 -0.588 5.311 1.00 81.06 195 ILE A N 1
ATOM 1546 C CA . ILE A 1 195 ? 10.720 -1.544 6.327 1.00 81.06 195 ILE A CA 1
ATOM 1547 C C . ILE A 1 195 ? 11.561 -2.828 6.290 1.00 81.06 195 ILE A C 1
ATOM 1549 O O . ILE A 1 195 ? 11.385 -3.717 5.461 1.00 81.06 195 ILE A O 1
ATOM 1553 N N . ARG A 1 196 ? 12.455 -3.001 7.269 1.00 78.50 196 ARG A N 1
ATOM 1554 C CA . ARG A 1 196 ? 13.398 -4.140 7.292 1.00 78.50 196 ARG A CA 1
ATOM 1555 C C . ARG A 1 196 ? 12.750 -5.494 7.576 1.00 78.50 196 ARG A C 1
ATOM 1557 O O . ARG A 1 196 ? 13.305 -6.523 7.202 1.00 78.50 196 ARG A O 1
ATOM 1564 N N . ASN A 1 197 ? 11.643 -5.500 8.309 1.00 81.81 197 ASN A N 1
ATOM 1565 C CA . ASN A 1 197 ? 11.014 -6.702 8.854 1.00 81.81 197 ASN A CA 1
ATOM 1566 C C . ASN A 1 197 ? 9.549 -6.831 8.417 1.00 81.81 197 ASN A C 1
ATOM 1568 O O . ASN A 1 197 ? 8.693 -7.172 9.236 1.00 81.81 197 ASN A O 1
ATOM 1572 N N . LEU A 1 198 ? 9.273 -6.528 7.144 1.00 90.44 198 LEU A N 1
ATOM 1573 C CA . LEU A 1 198 ? 7.948 -6.716 6.570 1.00 90.44 198 LEU A CA 1
ATOM 1574 C C . LEU A 1 198 ? 7.570 -8.206 6.619 1.00 90.44 198 LEU A C 1
ATOM 1576 O O . LEU A 1 198 ? 8.335 -9.073 6.206 1.00 90.44 198 LEU A O 1
ATOM 1580 N N . GLU A 1 199 ? 6.374 -8.505 7.108 1.00 92.06 199 GLU A N 1
ATOM 1581 C CA . GLU A 1 199 ? 5.782 -9.838 7.131 1.00 92.06 199 GLU A CA 1
ATOM 1582 C C . GLU A 1 199 ? 4.377 -9.780 6.518 1.00 92.06 199 GLU A C 1
ATOM 1584 O O . GLU A 1 199 ? 3.640 -8.808 6.688 1.00 92.06 199 GLU A O 1
ATOM 1589 N N . GLY A 1 200 ? 3.953 -10.855 5.847 1.00 94.81 200 GLY A N 1
ATOM 1590 C CA . GLY A 1 200 ? 2.688 -10.857 5.100 1.00 94.81 200 GLY A CA 1
ATOM 1591 C C . GLY A 1 200 ? 1.436 -10.557 5.940 1.00 94.81 200 GLY A C 1
ATOM 1592 O O . GLY A 1 200 ? 0.455 -10.024 5.423 1.00 94.81 200 GLY A O 1
ATOM 1593 N N . TRP A 1 201 ? 1.466 -10.836 7.248 1.00 94.56 201 TRP A N 1
ATOM 1594 C CA . TRP A 1 201 ? 0.348 -10.531 8.146 1.00 94.56 201 TRP A CA 1
ATOM 1595 C C . TRP A 1 201 ? 0.137 -9.029 8.352 1.00 94.56 201 TRP A C 1
ATOM 1597 O O . TRP A 1 201 ? -0.989 -8.626 8.620 1.00 94.56 201 TRP A O 1
ATOM 1607 N N . GLN A 1 202 ? 1.178 -8.201 8.217 1.00 95.38 202 GLN A N 1
ATOM 1608 C CA . GLN A 1 202 ? 1.069 -6.747 8.378 1.00 95.38 202 GLN A CA 1
ATOM 1609 C C . GLN A 1 202 ? 0.258 -6.149 7.225 1.00 95.38 202 GLN A C 1
ATOM 1611 O O . GLN A 1 202 ? -0.654 -5.353 7.438 1.00 95.38 202 GLN A O 1
ATOM 1616 N N . VAL A 1 203 ? 0.523 -6.627 6.006 1.00 97.12 203 VAL A N 1
ATOM 1617 C CA . VAL A 1 203 ? -0.258 -6.296 4.808 1.00 97.12 203 VAL A CA 1
ATOM 1618 C C . VAL A 1 203 ? -1.694 -6.812 4.953 1.00 97.12 203 VAL A C 1
ATOM 1620 O O . VAL A 1 203 ? -2.647 -6.066 4.739 1.00 97.12 203 VAL A O 1
ATOM 1623 N N . ALA A 1 204 ? -1.871 -8.056 5.412 1.00 97.38 204 ALA A N 1
ATOM 1624 C CA . ALA A 1 204 ? -3.197 -8.616 5.678 1.00 97.38 204 ALA A CA 1
ATOM 1625 C C . ALA A 1 204 ? -3.986 -7.800 6.723 1.00 97.38 204 ALA A C 1
ATOM 1627 O O . ALA A 1 204 ? -5.175 -7.543 6.534 1.00 97.38 204 ALA A O 1
ATOM 1628 N N . ALA A 1 205 ? -3.331 -7.343 7.794 1.00 96.69 205 ALA A N 1
ATOM 1629 C CA . ALA A 1 205 ? -3.939 -6.533 8.846 1.00 96.69 205 ALA A CA 1
ATOM 1630 C C . ALA A 1 205 ? -4.427 -5.170 8.333 1.00 96.69 205 ALA A C 1
ATOM 1632 O O . ALA A 1 205 ? -5.506 -4.737 8.733 1.00 96.69 205 ALA A O 1
ATOM 1633 N N . LEU A 1 206 ? -3.689 -4.530 7.418 1.00 97.69 206 LEU A N 1
ATOM 1634 C CA . LEU A 1 206 ? -4.110 -3.290 6.753 1.00 97.69 206 LEU A CA 1
ATOM 1635 C C . LEU A 1 206 ? -5.334 -3.499 5.849 1.00 97.69 206 LEU A C 1
ATOM 1637 O O . LEU A 1 206 ? -6.268 -2.700 5.863 1.00 97.69 206 LEU A O 1
ATOM 1641 N N . ILE A 1 207 ? -5.347 -4.590 5.081 1.00 97.50 207 ILE A N 1
ATOM 1642 C CA . ILE A 1 207 ? -6.389 -4.879 4.086 1.00 97.50 207 ILE A CA 1
ATOM 1643 C C . ILE A 1 207 ? -7.707 -5.321 4.745 1.00 97.50 207 ILE A C 1
ATOM 1645 O O . ILE A 1 207 ? -8.797 -4.965 4.289 1.00 97.50 207 ILE A O 1
ATOM 1649 N N . LYS A 1 208 ? -7.634 -6.118 5.818 1.00 96.94 208 LYS A N 1
ATOM 1650 C CA . LYS A 1 208 ? -8.790 -6.826 6.394 1.00 96.94 208 LYS A CA 1
ATOM 1651 C C . LYS A 1 208 ? -9.960 -5.917 6.809 1.00 96.94 208 LYS A C 1
ATOM 1653 O O . LYS A 1 208 ? -11.095 -6.283 6.490 1.00 96.94 208 LYS A O 1
ATOM 1658 N N . PRO A 1 209 ? -9.770 -4.765 7.488 1.00 97.38 209 PRO A N 1
ATOM 1659 C CA . PRO A 1 209 ? -10.882 -3.875 7.827 1.00 97.38 209 PRO A CA 1
ATOM 1660 C C . PRO A 1 209 ? -11.585 -3.314 6.588 1.00 97.38 209 PRO A C 1
ATOM 1662 O O . PRO A 1 209 ? -12.812 -3.238 6.582 1.00 97.38 209 PRO A O 1
ATOM 1665 N N . ILE A 1 210 ? -10.830 -3.006 5.527 1.00 97.94 210 ILE A N 1
ATOM 1666 C CA . ILE A 1 210 ? -11.391 -2.554 4.251 1.00 97.94 210 ILE A CA 1
ATOM 1667 C C . ILE A 1 210 ? -12.188 -3.684 3.595 1.00 97.94 210 ILE A C 1
ATOM 1669 O O . ILE A 1 210 ? -13.350 -3.480 3.257 1.00 97.94 210 ILE A O 1
ATOM 1673 N N . LEU A 1 211 ? -11.638 -4.900 3.493 1.00 97.19 211 LEU A N 1
ATOM 1674 C CA . LEU A 1 211 ? -12.359 -6.040 2.904 1.00 97.19 211 LEU A CA 1
ATOM 1675 C C . LEU A 1 211 ? -13.691 -6.329 3.605 1.00 97.19 211 LEU A C 1
ATOM 1677 O O . LEU A 1 211 ? -14.685 -6.633 2.948 1.00 97.19 211 LEU A O 1
ATOM 1681 N N . ARG A 1 212 ? -13.747 -6.200 4.937 1.00 96.50 212 ARG A N 1
ATOM 1682 C CA . ARG A 1 212 ? -14.987 -6.424 5.700 1.00 96.50 212 ARG A CA 1
ATOM 1683 C C . ARG A 1 212 ? -16.124 -5.512 5.248 1.00 96.50 212 ARG A C 1
ATOM 1685 O O . ARG A 1 212 ? -17.274 -5.940 5.273 1.00 96.50 212 ARG A O 1
ATOM 1692 N N . THR A 1 213 ? -15.815 -4.303 4.793 1.00 95.94 213 THR A N 1
ATOM 1693 C CA . THR A 1 213 ? -16.826 -3.323 4.367 1.00 95.94 213 THR A CA 1
ATOM 1694 C C . THR A 1 213 ? -17.545 -3.721 3.078 1.00 95.94 213 THR A C 1
ATOM 1696 O O . THR A 1 213 ? -18.684 -3.317 2.870 1.00 95.94 213 THR A O 1
ATOM 1699 N N . PHE A 1 214 ? -16.937 -4.570 2.241 1.00 93.88 214 PHE A N 1
ATOM 1700 C CA . PHE A 1 214 ? -17.601 -5.108 1.050 1.00 93.88 214 PHE A CA 1
ATOM 1701 C C . PHE A 1 214 ? -18.696 -6.126 1.402 1.00 93.88 214 PHE A C 1
ATOM 1703 O O . PHE A 1 214 ? -19.577 -6.382 0.585 1.00 93.88 214 PHE A O 1
ATOM 1710 N N . LYS A 1 215 ? -18.670 -6.701 2.615 1.00 91.69 215 LYS A N 1
ATOM 1711 C CA . LYS A 1 215 ? -19.714 -7.618 3.108 1.00 91.69 215 LYS A CA 1
ATOM 1712 C C . LYS A 1 215 ? -20.661 -6.941 4.094 1.00 91.69 215 LYS A C 1
ATOM 1714 O O . LYS A 1 215 ? -21.865 -7.176 4.048 1.00 91.69 215 LYS A O 1
ATOM 1719 N N . ASP A 1 216 ? -20.123 -6.114 4.984 1.00 92.44 216 ASP A N 1
ATOM 1720 C CA . ASP A 1 216 ? -20.895 -5.381 5.980 1.00 92.44 216 ASP A CA 1
ATOM 1721 C C . ASP A 1 216 ? -21.176 -3.947 5.521 1.00 92.44 216 ASP A C 1
ATOM 1723 O O . ASP A 1 216 ? -20.366 -3.041 5.722 1.00 92.44 216 ASP A O 1
ATOM 1727 N N . LYS A 1 217 ? -22.377 -3.738 4.971 1.00 84.81 217 LYS A N 1
ATOM 1728 C CA . LYS A 1 217 ? -22.858 -2.421 4.528 1.00 84.81 217 LYS A CA 1
ATOM 1729 C C . LYS A 1 217 ? -23.026 -1.403 5.664 1.00 84.81 217 LYS A C 1
ATOM 1731 O O . LYS A 1 217 ? -23.201 -0.223 5.377 1.00 84.81 217 LYS A O 1
ATOM 1736 N N . LYS A 1 218 ? -23.016 -1.825 6.937 1.00 91.25 218 LYS A N 1
ATOM 1737 C CA . LYS A 1 218 ? -23.071 -0.903 8.088 1.00 91.25 218 LYS A CA 1
ATOM 1738 C C . LYS A 1 218 ? -21.693 -0.357 8.455 1.00 91.25 218 LYS A C 1
ATOM 1740 O O . LYS A 1 218 ? -21.613 0.660 9.144 1.00 91.25 218 LYS A O 1
ATOM 1745 N N . SER A 1 219 ? -20.623 -1.020 8.020 1.00 93.31 219 SER A N 1
ATOM 1746 C CA . SER A 1 219 ? -19.266 -0.547 8.253 1.00 93.31 219 SER A CA 1
ATOM 1747 C C . SER A 1 219 ? -19.013 0.733 7.465 1.00 93.31 219 SER A C 1
ATOM 1749 O O . SER A 1 219 ? -19.196 0.779 6.251 1.00 93.31 219 SER A O 1
ATOM 1751 N N . LYS A 1 220 ? -18.545 1.766 8.162 1.00 95.25 220 LYS A N 1
ATOM 1752 C CA . LYS A 1 220 ? -18.160 3.049 7.562 1.00 95.25 220 LYS A CA 1
ATOM 1753 C C . LYS A 1 220 ? -16.680 3.126 7.197 1.00 95.25 220 LYS A C 1
ATOM 1755 O O . LYS A 1 220 ? -16.224 4.175 6.763 1.00 95.25 220 LYS A O 1
ATOM 1760 N N . VAL A 1 221 ? -15.916 2.059 7.434 1.00 97.88 221 VAL A N 1
ATOM 1761 C CA . VAL A 1 221 ? -14.460 2.090 7.281 1.00 97.88 221 VAL A CA 1
ATOM 1762 C C . VAL A 1 221 ? -14.086 2.252 5.808 1.00 97.88 221 VAL A C 1
ATOM 1764 O O . VAL A 1 221 ? -14.417 1.412 4.976 1.00 97.88 221 VAL A O 1
ATOM 1767 N N . GLU A 1 222 ? -13.357 3.317 5.501 1.00 97.88 222 GLU A N 1
ATOM 1768 C CA . GLU A 1 222 ? -12.838 3.605 4.157 1.00 97.88 222 GLU A CA 1
ATOM 1769 C C . GLU A 1 222 ? -11.314 3.754 4.144 1.00 97.88 222 GLU A C 1
ATOM 1771 O O . GLU A 1 222 ? -10.683 3.607 3.095 1.00 97.88 222 GLU A O 1
ATOM 1776 N N . PHE A 1 223 ? -10.716 4.012 5.313 1.00 98.25 223 PHE A N 1
ATOM 1777 C CA . PHE A 1 223 ? -9.291 4.274 5.468 1.00 98.25 223 PHE A CA 1
ATOM 1778 C C . PHE A 1 223 ? -8.745 3.600 6.730 1.00 98.25 223 PHE A C 1
ATOM 1780 O O . PHE A 1 223 ? -9.304 3.717 7.820 1.00 98.25 223 PHE A O 1
ATOM 1787 N N . VAL A 1 224 ? -7.631 2.894 6.590 1.00 98.38 224 VAL A N 1
ATOM 1788 C CA . VAL A 1 224 ? -6.940 2.177 7.661 1.00 98.38 224 VAL A CA 1
ATOM 1789 C C . VAL A 1 224 ? -5.527 2.717 7.760 1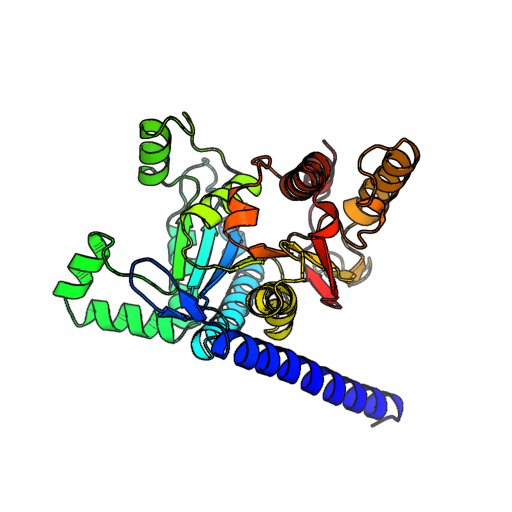.00 98.38 224 VAL A C 1
ATOM 1791 O O . VAL A 1 224 ? -4.804 2.716 6.770 1.00 98.38 224 VAL A O 1
ATOM 1794 N N . LYS A 1 225 ? -5.102 3.124 8.954 1.00 96.94 225 LYS A N 1
ATOM 1795 C CA . LYS A 1 225 ? -3.734 3.580 9.207 1.00 96.94 225 LYS A CA 1
ATOM 1796 C C . LYS A 1 225 ? -3.008 2.628 10.149 1.00 96.94 225 LYS A C 1
ATOM 1798 O O . LYS A 1 225 ? -3.588 2.151 11.123 1.00 96.94 225 LYS A O 1
ATOM 1803 N N . ALA A 1 226 ? -1.743 2.341 9.873 1.00 96.06 226 ALA A N 1
ATOM 1804 C CA . ALA A 1 226 ? -0.941 1.554 10.792 1.00 96.06 226 ALA A CA 1
ATOM 1805 C C . ALA A 1 226 ? -0.516 2.380 12.010 1.00 96.06 226 ALA A C 1
ATOM 1807 O O . ALA A 1 226 ? -0.209 3.570 11.915 1.00 96.06 226 ALA A O 1
ATOM 1808 N N . TYR A 1 227 ? -0.399 1.707 13.149 1.00 93.56 227 TYR A N 1
ATOM 1809 C CA . TYR A 1 227 ? 0.434 2.163 14.249 1.00 93.56 227 TYR A CA 1
ATOM 1810 C C . TYR A 1 227 ? 1.356 1.033 14.701 1.00 93.56 227 TYR A C 1
ATOM 1812 O O . TYR A 1 227 ? 1.017 -0.146 14.623 1.00 93.56 227 TYR A O 1
ATOM 1820 N N . TYR A 1 228 ? 2.551 1.403 15.145 1.00 88.25 228 TYR A N 1
ATOM 1821 C CA . TYR A 1 228 ? 3.576 0.459 15.578 1.00 88.25 228 TYR A CA 1
ATOM 1822 C C . TYR A 1 228 ? 4.643 1.174 16.410 1.00 88.25 228 TYR A C 1
ATOM 1824 O O . TYR A 1 228 ? 4.834 2.395 16.344 1.00 88.25 228 TYR A O 1
ATOM 1832 N N . ALA A 1 229 ? 5.392 0.396 17.181 1.00 82.12 229 ALA A N 1
ATOM 1833 C CA . ALA A 1 229 ? 6.644 0.845 17.758 1.00 82.12 229 ALA A CA 1
ATOM 1834 C C . ALA A 1 229 ? 7.708 0.915 16.651 1.00 82.12 229 ALA A C 1
ATOM 1836 O O . ALA A 1 229 ? 8.065 -0.089 16.036 1.00 82.12 229 ALA A O 1
ATOM 1837 N N . ARG A 1 230 ? 8.223 2.121 16.390 1.00 78.81 230 ARG A N 1
ATOM 1838 C CA . ARG A 1 230 ? 9.301 2.338 15.419 1.00 78.81 230 ARG A CA 1
ATOM 1839 C C . ARG A 1 230 ? 10.656 2.222 16.108 1.00 78.81 230 ARG A C 1
ATOM 1841 O O . ARG A 1 230 ? 10.986 3.068 16.942 1.00 78.81 230 ARG A O 1
ATOM 1848 N N . LEU A 1 231 ? 11.457 1.230 15.732 1.00 74.50 231 LEU A N 1
ATOM 1849 C CA . LEU A 1 231 ? 12.853 1.111 16.151 1.00 74.50 231 LEU A CA 1
ATOM 1850 C C . LEU A 1 231 ? 13.775 1.470 14.985 1.00 74.50 231 LEU A C 1
ATOM 1852 O O . LEU A 1 231 ? 13.701 0.888 13.907 1.00 74.50 231 LEU A O 1
ATOM 1856 N N . SER A 1 232 ? 14.652 2.441 15.203 1.00 68.38 232 SER A N 1
ATOM 1857 C CA . SER A 1 232 ? 15.764 2.739 14.306 1.00 68.38 232 SER A CA 1
ATOM 1858 C C . SER A 1 232 ? 17.001 2.012 14.814 1.00 68.38 232 SER A C 1
ATOM 1860 O O . SER A 1 232 ? 17.332 2.119 15.996 1.00 68.38 232 SER A O 1
ATOM 1862 N N . VAL A 1 233 ? 17.674 1.274 13.935 1.00 62.75 233 VAL A N 1
ATOM 1863 C CA . VAL A 1 233 ? 18.917 0.568 14.272 1.00 62.75 233 VAL A CA 1
ATOM 1864 C C . VAL A 1 233 ? 20.094 1.479 13.946 1.00 62.75 233 VAL A C 1
ATOM 1866 O O . VAL A 1 233 ? 20.247 1.883 12.795 1.00 62.75 233 VAL A O 1
ATOM 1869 N N . ASN A 1 234 ? 20.902 1.813 14.950 1.00 57.97 234 ASN A N 1
ATOM 1870 C CA . ASN A 1 234 ? 22.112 2.614 14.780 1.00 57.97 234 ASN A CA 1
ATOM 1871 C C . ASN A 1 234 ? 23.268 1.669 14.437 1.00 57.97 234 ASN A C 1
ATOM 1873 O O . ASN A 1 234 ? 23.821 1.024 15.325 1.00 57.97 234 ASN A O 1
ATOM 1877 N N . LEU A 1 235 ? 23.595 1.553 13.149 1.00 54.19 235 LEU A N 1
ATOM 1878 C CA . LEU A 1 235 ? 24.745 0.761 12.697 1.00 54.19 235 LEU A CA 1
ATOM 1879 C C . LEU A 1 235 ? 26.056 1.561 12.787 1.00 54.19 235 LEU A C 1
ATOM 1881 O O . LEU A 1 235 ? 27.100 0.974 13.042 1.00 54.19 235 LEU A O 1
ATOM 1885 N N . ASP A 1 236 ? 25.985 2.890 12.670 1.00 48.97 236 ASP A N 1
ATOM 1886 C CA . ASP A 1 236 ? 27.166 3.759 12.527 1.00 48.97 236 ASP A CA 1
ATOM 1887 C C . ASP A 1 236 ? 27.748 4.259 13.864 1.00 48.97 236 ASP A C 1
ATOM 1889 O O . ASP A 1 236 ? 28.801 4.890 13.893 1.00 48.97 236 ASP A O 1
ATOM 1893 N N . SER A 1 237 ? 27.056 4.032 14.985 1.00 49.00 237 SER A N 1
ATOM 1894 C CA . SER A 1 237 ? 27.517 4.443 16.325 1.00 49.00 237 SER A CA 1
ATOM 1895 C C . SER A 1 237 ? 27.006 3.483 17.413 1.00 49.00 237 SER A C 1
ATOM 1897 O O . SER A 1 237 ? 26.109 3.853 18.188 1.00 49.00 237 SER A O 1
ATOM 1899 N N . PRO A 1 238 ? 27.510 2.232 17.460 1.00 53.06 238 PRO A N 1
ATOM 1900 C CA . PRO A 1 238 ? 27.093 1.211 18.431 1.00 53.06 238 PRO A CA 1
ATOM 1901 C C . PRO A 1 238 ? 27.207 1.667 19.894 1.00 53.06 238 PRO A C 1
ATOM 1903 O O . PRO A 1 238 ? 26.392 1.290 20.739 1.00 53.06 238 PRO A O 1
ATOM 1906 N N . GLU A 1 239 ? 28.179 2.531 20.188 1.00 51.00 239 GLU A N 1
ATOM 1907 C CA . GLU A 1 239 ? 28.479 3.091 21.508 1.00 51.00 239 GLU A CA 1
ATOM 1908 C C . GLU A 1 239 ? 27.379 4.011 22.061 1.00 51.00 239 GLU A C 1
ATOM 1910 O O . GLU A 1 239 ? 27.299 4.223 23.270 1.00 51.00 239 GLU A O 1
ATOM 1915 N N . ARG A 1 240 ? 26.479 4.518 21.206 1.00 54.59 240 ARG A N 1
ATOM 1916 C CA . ARG A 1 240 ? 25.303 5.317 21.609 1.00 54.59 240 ARG A CA 1
ATOM 1917 C C . ARG A 1 240 ? 24.030 4.478 21.774 1.00 54.59 240 ARG A C 1
ATOM 1919 O O . ARG A 1 240 ? 22.944 5.034 21.950 1.00 54.59 240 ARG A O 1
ATOM 1926 N N . GLY A 1 241 ? 24.169 3.154 21.727 1.00 52.72 241 GLY A N 1
ATOM 1927 C CA . GLY A 1 241 ? 23.084 2.184 21.778 1.00 52.72 241 GLY A CA 1
ATOM 1928 C C . GLY A 1 241 ? 22.656 1.719 20.385 1.00 52.72 241 GLY A C 1
ATOM 1929 O O . GLY A 1 241 ? 22.428 2.520 19.479 1.00 52.72 241 GLY A O 1
ATOM 1930 N N . PHE A 1 242 ? 22.491 0.402 20.238 1.00 55.00 242 PHE A N 1
ATOM 1931 C CA . PHE A 1 242 ? 22.131 -0.259 18.976 1.00 55.00 242 PHE A CA 1
ATOM 1932 C C . PHE A 1 242 ? 20.728 0.095 18.456 1.00 55.00 242 PHE A C 1
ATOM 1934 O O . PHE A 1 242 ? 20.481 0.035 17.252 1.00 55.00 242 PHE A O 1
ATOM 1941 N N . TYR A 1 243 ? 19.803 0.473 19.343 1.00 58.28 243 TYR A N 1
ATOM 1942 C CA . TYR A 1 243 ? 18.406 0.749 19.005 1.00 58.28 243 TYR A CA 1
ATOM 1943 C C . TYR A 1 243 ? 17.958 2.096 19.573 1.00 58.28 243 TYR A C 1
ATOM 1945 O O . TYR A 1 243 ? 18.120 2.367 20.762 1.00 58.28 243 TYR A O 1
ATOM 1953 N N . LYS A 1 244 ? 17.323 2.920 18.735 1.00 65.56 244 LYS A N 1
ATOM 1954 C CA . LYS A 1 244 ? 16.697 4.190 19.123 1.00 65.56 244 LYS A CA 1
ATOM 1955 C C . LYS A 1 244 ? 15.217 4.174 18.764 1.00 65.56 244 LYS A C 1
ATOM 1957 O O . LYS A 1 244 ? 14.841 3.807 17.655 1.00 65.56 244 LYS A O 1
ATOM 1962 N N . LEU A 1 245 ? 14.361 4.624 19.680 1.00 63.97 245 LEU A N 1
ATOM 1963 C CA . LEU A 1 245 ? 12.924 4.728 19.424 1.00 63.97 245 LEU A CA 1
ATOM 1964 C C . LEU A 1 245 ? 12.651 5.864 18.413 1.00 63.97 245 LEU A C 1
ATOM 1966 O O . LEU A 1 245 ? 12.746 7.050 18.754 1.00 63.97 245 LEU A O 1
ATOM 1970 N N . GLY A 1 246 ? 12.317 5.502 17.172 1.00 70.69 246 GLY A N 1
ATOM 1971 C CA . GLY A 1 246 ? 12.041 6.405 16.050 1.00 70.69 246 GLY A CA 1
ATOM 1972 C C . GLY A 1 246 ? 10.713 7.160 16.190 1.00 70.69 246 GLY A C 1
ATOM 1973 O O . GLY A 1 246 ? 10.013 7.022 17.187 1.00 70.69 246 GLY A O 1
ATOM 1974 N N . GLY A 1 247 ? 10.348 7.991 15.207 1.00 78.19 247 GLY A N 1
ATOM 1975 C CA . GLY A 1 247 ? 9.074 8.736 15.234 1.00 78.19 247 GLY A CA 1
ATOM 1976 C C . GLY A 1 247 ? 9.049 9.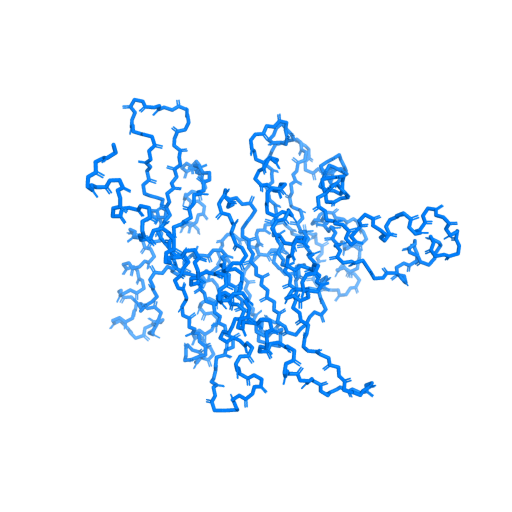936 16.190 1.00 78.19 247 GLY A C 1
ATOM 1977 O O . GLY A 1 247 ? 8.008 10.243 16.766 1.00 78.19 247 GLY A O 1
ATOM 1978 N N . ARG A 1 248 ? 10.193 10.612 16.387 1.00 83.00 248 ARG A N 1
ATOM 1979 C CA . ARG A 1 248 ? 10.303 11.802 17.256 1.00 83.00 248 ARG A CA 1
ATOM 1980 C C . ARG A 1 248 ? 9.289 12.888 16.882 1.00 83.00 248 ARG A C 1
ATOM 1982 O O . ARG A 1 248 ? 8.611 13.380 17.773 1.00 83.00 248 ARG A O 1
ATOM 1989 N N . VAL A 1 249 ? 9.144 13.201 15.591 1.00 85.00 249 VAL A N 1
ATOM 1990 C CA . VAL A 1 249 ? 8.165 14.190 15.096 1.00 85.00 249 VAL A CA 1
ATOM 1991 C C . VAL A 1 249 ? 6.741 13.775 15.474 1.00 85.00 249 VAL A C 1
ATOM 1993 O O . VAL A 1 249 ? 5.997 14.570 16.036 1.00 85.00 249 VAL A O 1
ATOM 1996 N N . THR A 1 250 ? 6.385 12.503 15.277 1.00 87.31 250 THR A N 1
ATOM 1997 C CA . THR A 1 250 ? 5.075 11.968 15.671 1.00 87.31 250 THR A CA 1
ATOM 1998 C C . THR A 1 250 ? 4.820 12.136 17.170 1.00 87.31 250 THR A C 1
ATOM 2000 O O . THR A 1 250 ? 3.808 12.708 17.566 1.00 87.31 250 THR A O 1
ATOM 2003 N N . ARG A 1 251 ? 5.749 11.667 18.015 1.00 88.31 251 ARG A N 1
ATOM 2004 C CA . ARG A 1 251 ? 5.562 11.637 19.475 1.00 88.31 251 ARG A CA 1
ATOM 2005 C C . ARG A 1 251 ? 5.657 13.002 20.146 1.00 88.31 251 ARG A C 1
ATOM 2007 O O . ARG A 1 251 ? 4.897 13.268 21.069 1.00 88.31 251 ARG A O 1
ATOM 2014 N N . LEU A 1 252 ? 6.639 13.807 19.750 1.00 89.19 252 LEU A N 1
ATOM 2015 C CA . LEU A 1 252 ? 7.029 15.023 20.469 1.00 89.19 252 LEU A CA 1
ATOM 2016 C C . LEU A 1 252 ? 6.414 16.290 19.876 1.00 89.19 252 LEU A C 1
ATOM 2018 O O . LEU A 1 252 ? 6.386 17.308 20.556 1.00 89.19 252 LEU A O 1
ATOM 2022 N N . PHE A 1 253 ? 5.920 16.234 18.637 1.00 91.19 253 PHE A N 1
ATOM 2023 C CA . PHE A 1 253 ? 5.331 17.389 17.966 1.00 91.19 253 PHE A CA 1
ATOM 2024 C C . PHE A 1 253 ? 3.889 17.123 17.532 1.00 91.19 253 PHE A C 1
ATOM 2026 O O . PHE A 1 253 ? 2.972 17.745 18.061 1.00 91.19 253 PHE A O 1
ATOM 2033 N N . MET A 1 254 ? 3.664 16.150 16.644 1.00 93.00 254 MET A N 1
ATOM 2034 C CA . MET A 1 254 ? 2.355 15.935 16.017 1.00 93.00 254 MET A CA 1
ATOM 2035 C C . MET A 1 254 ? 1.266 15.555 17.029 1.00 93.00 254 MET A C 1
ATOM 2037 O O . MET A 1 254 ? 0.222 16.197 17.068 1.00 93.00 254 MET A O 1
ATOM 2041 N N . ILE A 1 255 ? 1.501 14.559 17.893 1.00 93.69 255 ILE A N 1
ATOM 2042 C CA . ILE A 1 255 ? 0.510 14.145 18.903 1.00 93.69 255 ILE A CA 1
ATOM 2043 C C . ILE A 1 255 ? 0.185 15.288 19.889 1.00 93.69 255 ILE A C 1
ATOM 2045 O O . ILE A 1 255 ? -1.000 15.569 20.091 1.00 93.69 255 ILE A O 1
ATOM 2049 N N . PRO A 1 256 ? 1.172 15.982 20.498 1.00 95.06 256 PRO A N 1
ATOM 2050 C CA . PRO A 1 256 ? 0.893 17.160 21.319 1.00 95.06 256 PRO A CA 1
ATOM 2051 C C . PRO A 1 256 ? 0.114 18.251 20.574 1.00 95.06 256 PRO A C 1
ATOM 2053 O O . PRO A 1 256 ? -0.855 18.781 21.118 1.00 95.06 256 PRO A O 1
ATOM 2056 N N . MET A 1 257 ? 0.488 18.545 19.327 1.00 95.31 257 MET A N 1
ATOM 2057 C CA . MET A 1 257 ? -0.174 19.551 18.497 1.00 95.31 257 MET A CA 1
ATOM 2058 C C . MET A 1 257 ? -1.642 19.192 18.236 1.00 95.31 257 MET A C 1
ATOM 2060 O O . MET A 1 257 ? -2.519 20.013 18.504 1.00 95.31 257 MET A O 1
ATOM 2064 N N . LEU A 1 258 ? -1.932 17.960 17.803 1.00 95.62 258 LEU A N 1
ATOM 2065 C CA . LEU A 1 258 ? -3.302 17.490 17.567 1.00 95.62 258 LEU A CA 1
ATOM 2066 C C . LEU A 1 258 ? -4.162 17.589 18.832 1.00 95.62 258 LEU A C 1
ATOM 2068 O O . LEU A 1 258 ? -5.306 18.025 18.760 1.00 95.62 258 LEU A O 1
ATOM 2072 N N . ARG A 1 259 ? -3.608 17.277 20.012 1.00 96.38 259 ARG A N 1
ATOM 2073 C CA . ARG A 1 259 ? -4.322 17.429 21.293 1.00 96.38 259 ARG A CA 1
ATOM 2074 C C . ARG A 1 259 ? -4.671 18.883 21.605 1.00 96.38 259 ARG A C 1
ATOM 2076 O O . ARG A 1 259 ? -5.760 19.151 22.109 1.00 96.38 259 ARG A O 1
ATOM 2083 N N . VAL A 1 260 ? -3.758 19.819 21.345 1.00 97.38 260 VAL A N 1
ATOM 2084 C CA . VAL A 1 260 ? -4.009 21.255 21.557 1.00 97.38 260 VAL A CA 1
ATOM 2085 C C . VAL A 1 260 ? -5.062 21.769 20.576 1.00 97.38 260 VAL A C 1
ATOM 2087 O O . VAL A 1 260 ? -5.979 22.476 20.993 1.00 97.38 260 VAL A O 1
ATOM 2090 N N . LEU A 1 261 ? -4.970 21.385 19.302 1.00 96.19 261 LEU A N 1
ATOM 2091 C CA . LEU A 1 261 ? -5.937 21.773 18.274 1.00 96.19 261 LEU A CA 1
ATOM 2092 C C . LEU A 1 261 ? -7.330 21.206 18.574 1.00 96.19 261 LEU A C 1
ATOM 2094 O O . LEU A 1 261 ? -8.303 21.963 18.566 1.00 96.19 261 LEU A O 1
ATOM 2098 N N . ALA A 1 262 ? -7.420 19.931 18.965 1.00 96.06 262 ALA A N 1
ATOM 2099 C CA . ALA A 1 262 ? -8.683 19.280 19.309 1.00 96.06 262 ALA A CA 1
ATOM 2100 C C . ALA A 1 262 ? -9.394 19.970 20.482 1.00 96.06 262 ALA A C 1
ATOM 2102 O O . ALA A 1 262 ? -10.613 20.148 20.448 1.00 96.06 262 ALA A O 1
ATOM 2103 N N . LYS A 1 263 ? -8.641 20.439 21.492 1.00 96.50 263 LYS A N 1
ATOM 2104 C CA . LYS A 1 263 ? -9.186 21.250 22.600 1.00 96.50 263 LYS A CA 1
ATOM 2105 C C . LYS A 1 263 ? -9.778 22.581 22.132 1.00 96.50 263 LYS A C 1
ATOM 2107 O O . LYS A 1 263 ? -10.688 23.088 22.776 1.00 96.50 263 LYS A O 1
ATOM 2112 N N . ARG A 1 264 ? -9.285 23.134 21.021 1.00 95.81 264 ARG A N 1
ATOM 2113 C CA . ARG A 1 264 ? -9.825 24.341 20.373 1.00 95.81 264 ARG A CA 1
ATOM 2114 C C . ARG A 1 264 ? -10.934 24.034 19.356 1.00 95.81 264 ARG A C 1
ATOM 2116 O O . ARG A 1 264 ? -11.363 24.935 18.648 1.00 95.81 264 ARG A O 1
ATOM 2123 N N . GLY A 1 265 ? -11.387 22.782 19.262 1.00 92.56 265 GLY A N 1
ATOM 2124 C CA . GLY A 1 265 ? -12.413 22.348 18.307 1.00 92.56 265 GLY A CA 1
ATOM 2125 C C . GLY A 1 265 ? -11.905 22.116 16.879 1.00 92.56 265 GLY A C 1
ATOM 2126 O O . GLY A 1 265 ? -12.692 21.762 16.008 1.00 92.56 265 GLY A O 1
ATOM 2127 N N . ILE A 1 266 ? -10.602 22.264 16.635 1.00 94.88 266 ILE A N 1
ATOM 2128 C CA . ILE A 1 266 ? -9.963 22.099 15.324 1.00 94.88 266 ILE A CA 1
ATOM 2129 C C . ILE A 1 266 ? -9.341 20.698 15.253 1.00 94.88 266 ILE A C 1
ATOM 2131 O O . ILE A 1 266 ? -8.745 20.247 16.223 1.00 94.88 266 ILE A O 1
ATOM 2135 N N . LEU A 1 267 ? -9.460 19.988 14.126 1.00 95.12 267 LEU A N 1
ATOM 2136 C CA . LEU A 1 267 ? -8.923 18.621 13.963 1.00 95.12 267 LEU A CA 1
ATOM 2137 C C . LEU A 1 267 ? -9.422 17.599 15.013 1.00 95.12 267 LEU A C 1
ATOM 2139 O O . LEU A 1 267 ? -8.769 16.587 15.273 1.00 95.12 267 LEU A O 1
ATOM 2143 N N . LYS A 1 268 ? -10.591 17.846 15.621 1.00 95.75 268 LYS A N 1
ATOM 2144 C CA . LYS A 1 268 ? -11.191 16.969 16.637 1.00 95.75 268 LYS A CA 1
ATOM 2145 C C . LYS A 1 268 ? -11.387 15.544 16.102 1.00 95.75 268 LYS A C 1
ATOM 2147 O O . LYS A 1 268 ? -11.929 15.349 15.018 1.00 95.75 268 LYS A O 1
ATOM 2152 N N . GLY A 1 269 ? -10.997 14.557 16.901 1.00 94.38 269 GLY A N 1
ATOM 2153 C CA . GLY A 1 269 ? -10.991 13.134 16.572 1.00 94.38 269 GLY A CA 1
ATOM 2154 C C . GLY A 1 269 ? -9.607 12.621 16.171 1.00 94.38 269 GLY A C 1
ATOM 2155 O O . GLY A 1 269 ? -9.282 11.479 16.496 1.00 94.38 269 GLY A O 1
ATOM 2156 N N . LEU A 1 270 ? -8.764 13.454 15.546 1.00 95.75 270 LEU A N 1
ATOM 2157 C CA . LEU A 1 270 ? -7.418 13.051 15.121 1.00 95.75 270 LEU A CA 1
ATOM 2158 C C . LEU A 1 270 ? -6.444 12.894 16.297 1.00 95.75 270 LEU A C 1
ATOM 2160 O O . LEU A 1 270 ? -5.472 12.150 16.193 1.00 95.75 270 LEU A O 1
ATOM 2164 N N . GLU A 1 271 ? -6.707 13.525 17.446 1.00 94.75 271 GLU A N 1
ATOM 2165 C CA . GLU A 1 271 ? -5.899 13.368 18.663 1.00 94.75 271 GLU A CA 1
ATOM 2166 C C . GLU A 1 271 ? -5.930 11.947 19.246 1.00 94.75 271 GLU A C 1
ATOM 2168 O O . GLU A 1 271 ? -5.120 11.624 20.121 1.00 94.75 271 GLU A O 1
ATOM 2173 N N . LYS A 1 272 ? -6.869 11.113 18.779 1.00 94.31 272 LYS A N 1
ATOM 2174 C CA . LYS A 1 272 ? -7.012 9.706 19.167 1.00 94.31 272 LYS A CA 1
ATOM 2175 C C . LYS A 1 272 ? -6.042 8.786 18.427 1.00 94.31 272 LYS A C 1
ATOM 2177 O O . LYS A 1 272 ? -5.854 7.657 18.872 1.00 94.31 272 LYS A O 1
ATOM 2182 N N . LEU A 1 273 ? -5.438 9.262 17.335 1.00 94.88 273 LEU A N 1
ATOM 2183 C CA . LEU A 1 273 ? -4.495 8.481 16.546 1.00 94.88 273 LEU A CA 1
ATOM 2184 C C . LEU A 1 273 ? -3.210 8.232 17.332 1.00 94.88 273 LEU A C 1
ATOM 2186 O O . LEU A 1 273 ? -2.570 9.162 17.836 1.00 94.88 273 LEU A O 1
ATOM 2190 N N . ARG A 1 274 ? -2.812 6.966 17.409 1.00 92.94 274 ARG A N 1
ATOM 2191 C CA . ARG A 1 274 ? -1.582 6.525 18.075 1.00 92.94 274 ARG A CA 1
ATOM 2192 C C . ARG A 1 274 ? -0.353 6.839 17.237 1.00 92.94 274 ARG A C 1
ATOM 2194 O O . ARG A 1 274 ? 0.703 7.124 17.805 1.00 92.94 274 ARG A O 1
ATOM 2201 N N . TYR A 1 275 ? -0.470 6.792 15.910 1.00 92.06 275 TYR A N 1
ATOM 2202 C CA . TYR A 1 275 ? 0.649 7.087 15.014 1.00 92.06 275 TYR A CA 1
ATOM 2203 C C . TYR A 1 275 ? 0.207 7.857 13.752 1.00 92.06 275 TYR A C 1
ATOM 2205 O O . TYR A 1 275 ? 0.232 7.328 12.639 1.00 92.06 275 TYR A O 1
ATOM 2213 N N . PRO A 1 276 ? -0.145 9.153 13.885 1.00 92.19 276 PRO A N 1
ATOM 2214 C CA . PRO A 1 276 ? -0.723 9.947 12.793 1.00 92.19 276 PRO A CA 1
ATOM 2215 C C . PRO A 1 276 ? 0.187 10.127 11.567 1.00 92.19 276 PRO A C 1
ATOM 2217 O O . PRO A 1 276 ? -0.305 10.459 10.499 1.00 92.19 276 PRO A O 1
ATOM 2220 N N . LEU A 1 277 ? 1.497 9.887 11.681 1.00 91.50 277 LEU A N 1
ATOM 2221 C CA . LEU A 1 277 ? 2.457 10.045 10.576 1.00 91.50 277 LEU A CA 1
ATOM 2222 C C . LEU A 1 277 ? 3.015 8.710 10.061 1.00 91.50 277 LEU A C 1
ATOM 2224 O O . LEU A 1 277 ? 4.143 8.667 9.577 1.00 91.50 277 LEU A O 1
ATOM 2228 N N . SER A 1 278 ? 2.279 7.605 10.219 1.00 90.94 278 SER A N 1
ATOM 2229 C CA . SER A 1 278 ? 2.656 6.338 9.573 1.00 90.94 278 SER A CA 1
ATOM 2230 C C . SER A 1 278 ? 2.545 6.484 8.053 1.00 90.94 278 SER A C 1
ATOM 2232 O O . SER A 1 278 ? 1.563 7.050 7.561 1.00 90.94 278 SER A O 1
ATOM 2234 N N . GLY A 1 279 ? 3.550 5.986 7.329 1.00 90.75 279 GLY A N 1
ATOM 2235 C CA . GLY A 1 279 ? 3.530 5.893 5.867 1.00 90.75 279 GLY A CA 1
ATOM 2236 C C . GLY A 1 279 ? 2.702 4.711 5.361 1.00 90.75 279 GLY A C 1
ATOM 2237 O O . GLY A 1 279 ? 2.329 4.681 4.195 1.00 90.75 279 GLY A O 1
ATOM 2238 N N . GLU A 1 280 ? 2.372 3.774 6.249 1.00 95.06 280 GLU A N 1
ATOM 2239 C CA . GLU A 1 280 ? 1.657 2.546 5.957 1.00 95.06 280 GLU A CA 1
ATOM 2240 C C . GLU A 1 280 ? 0.169 2.702 6.233 1.00 95.06 280 GLU A C 1
ATOM 2242 O O . GLU A 1 280 ? -0.288 2.937 7.359 1.00 95.06 280 GLU A O 1
ATOM 2247 N N . PHE A 1 281 ? -0.611 2.576 5.174 1.00 97.56 281 PHE A N 1
ATOM 2248 C CA . PHE A 1 281 ? -2.055 2.700 5.244 1.00 97.56 281 PHE A CA 1
ATOM 2249 C C . PHE A 1 281 ? -2.705 1.923 4.108 1.00 97.56 281 PHE A C 1
ATOM 2251 O O . PHE A 1 281 ? -2.060 1.548 3.132 1.00 97.56 281 PHE A O 1
ATOM 2258 N N . ALA A 1 282 ? -3.998 1.679 4.242 1.00 98.44 282 ALA A N 1
ATOM 2259 C CA . ALA A 1 282 ? -4.814 1.116 3.187 1.00 98.44 282 ALA A CA 1
ATOM 2260 C C . ALA A 1 282 ? -6.148 1.848 3.106 1.00 98.44 282 ALA A C 1
ATOM 2262 O O . ALA A 1 282 ? -6.596 2.462 4.072 1.00 98.44 282 ALA A O 1
ATOM 2263 N N . GLY A 1 283 ? -6.808 1.772 1.963 1.00 98.19 283 GLY A N 1
ATOM 2264 C CA . GLY A 1 283 ? -8.130 2.356 1.796 1.00 98.19 283 GLY A CA 1
ATOM 2265 C C . GLY A 1 283 ? -8.845 1.800 0.584 1.00 98.19 283 GLY A C 1
ATOM 2266 O O . GLY A 1 283 ? -8.240 1.117 -0.249 1.00 98.19 283 GLY A O 1
ATOM 2267 N N . LYS A 1 284 ? -10.140 2.097 0.474 1.00 97.94 284 LYS A N 1
ATOM 2268 C CA . LYS A 1 284 ? -10.838 1.891 -0.797 1.00 97.94 284 LYS A CA 1
ATOM 2269 C C . LYS A 1 284 ? -10.322 2.883 -1.825 1.00 97.94 284 LYS A C 1
ATOM 2271 O O . LYS A 1 284 ? -10.078 4.046 -1.498 1.00 97.94 284 LYS A O 1
ATOM 2276 N N . ARG A 1 285 ? -10.225 2.428 -3.072 1.00 97.38 285 ARG A N 1
ATOM 2277 C CA . ARG A 1 285 ? -9.822 3.248 -4.217 1.00 97.38 285 ARG A CA 1
ATOM 2278 C C . ARG A 1 285 ? -10.605 4.546 -4.286 1.00 97.38 285 ARG A C 1
ATOM 2280 O O . ARG A 1 285 ? -10.019 5.615 -4.200 1.00 97.38 285 ARG A O 1
ATOM 2287 N N . SER A 1 286 ? -11.931 4.424 -4.313 1.00 96.06 286 SER A N 1
ATOM 2288 C CA . SER A 1 286 ? -12.857 5.548 -4.422 1.00 96.06 286 SER A CA 1
ATOM 2289 C C . SER A 1 286 ? -12.665 6.578 -3.311 1.00 96.06 286 SER A C 1
ATOM 2291 O O . SER A 1 286 ? -12.826 7.772 -3.538 1.00 96.06 286 SER A O 1
ATOM 2293 N N . PHE A 1 287 ? -12.304 6.135 -2.102 1.00 97.69 287 PHE A N 1
ATOM 2294 C CA . PHE A 1 287 ? -12.015 7.047 -1.004 1.00 97.69 287 PHE A CA 1
ATOM 2295 C C . PHE A 1 287 ? -10.688 7.770 -1.224 1.00 97.69 287 PHE A C 1
ATOM 2297 O O . PHE A 1 287 ? -10.656 8.993 -1.153 1.00 97.69 287 PHE A O 1
ATOM 2304 N N . ILE A 1 288 ? -9.614 7.045 -1.542 1.00 97.25 288 ILE A N 1
ATOM 2305 C CA . ILE A 1 288 ? -8.283 7.631 -1.756 1.00 97.25 288 ILE A CA 1
ATOM 2306 C C . ILE A 1 288 ? -8.272 8.589 -2.951 1.00 97.25 288 ILE A C 1
ATOM 2308 O O . ILE A 1 288 ? -7.759 9.695 -2.815 1.00 97.25 288 ILE A O 1
ATOM 2312 N N . GLU A 1 289 ? -8.875 8.206 -4.078 1.00 96.31 289 GLU A N 1
ATOM 2313 C CA . GLU A 1 289 ? -9.019 9.053 -5.273 1.00 96.31 289 GLU A CA 1
ATOM 2314 C C . GLU A 1 289 ? -9.804 10.326 -4.989 1.00 96.31 289 GLU A C 1
ATOM 2316 O O . GLU A 1 289 ? -9.558 11.366 -5.596 1.00 96.31 289 GLU A O 1
ATOM 2321 N N . SER A 1 290 ? -10.740 10.260 -4.041 1.00 95.75 290 SER A N 1
ATOM 2322 C CA . SER A 1 290 ? -11.485 11.442 -3.660 1.00 95.75 290 SER A CA 1
ATOM 2323 C C . SER A 1 290 ? -10.635 12.430 -2.867 1.00 95.75 290 SER A C 1
ATOM 2325 O O . SER A 1 290 ? -11.006 13.595 -2.863 1.00 95.75 290 SER A O 1
ATOM 2327 N N . LEU A 1 291 ? -9.563 12.023 -2.169 1.00 95.00 291 LEU A N 1
ATOM 2328 C CA . LEU A 1 291 ? -8.792 12.886 -1.261 1.00 95.00 291 LEU A CA 1
ATOM 2329 C C . LEU A 1 291 ? -7.856 13.845 -2.010 1.00 95.00 291 LEU A C 1
ATOM 2331 O O . LEU A 1 291 ? -7.074 13.439 -2.864 1.00 95.00 291 LEU A O 1
ATOM 2335 N N . SER A 1 292 ? -7.839 15.107 -1.582 1.00 90.75 292 SER A N 1
ATOM 2336 C CA . SER A 1 292 ? -6.811 16.077 -1.969 1.00 90.75 292 SER A CA 1
ATOM 2337 C C . SER A 1 292 ? -5.696 16.093 -0.926 1.00 90.75 292 SER A C 1
ATOM 2339 O O . SER A 1 292 ? -5.953 16.377 0.244 1.00 90.75 292 SER A O 1
ATOM 2341 N N . PHE A 1 293 ? -4.455 15.816 -1.326 1.00 89.12 293 PHE A N 1
ATOM 2342 C CA . PHE A 1 293 ? -3.308 15.807 -0.414 1.00 89.12 293 PHE A CA 1
ATOM 2343 C C . PHE A 1 293 ? -2.062 16.460 -1.036 1.00 89.12 293 PHE A C 1
ATOM 2345 O O . PHE A 1 293 ? -1.926 16.495 -2.261 1.00 89.12 293 PHE A O 1
ATOM 2352 N N . PRO A 1 294 ? -1.157 17.023 -0.212 1.00 86.75 294 PRO A N 1
ATOM 2353 C CA . PRO A 1 294 ? 0.027 17.716 -0.701 1.00 86.75 294 PRO A CA 1
ATOM 2354 C C . PRO A 1 294 ? 1.031 16.745 -1.331 1.00 86.75 294 PRO A C 1
ATOM 2356 O O . PRO A 1 294 ? 1.073 15.556 -1.021 1.00 86.75 294 PRO A O 1
ATOM 2359 N N . MET A 1 295 ? 1.865 17.283 -2.217 1.00 82.94 295 MET A N 1
ATOM 2360 C CA . MET A 1 295 ? 2.795 16.517 -3.054 1.00 82.94 295 MET A CA 1
ATOM 2361 C C . MET A 1 295 ? 4.116 16.140 -2.360 1.00 82.94 295 MET A C 1
ATOM 2363 O O . MET A 1 295 ? 4.918 15.382 -2.907 1.00 82.94 295 MET A O 1
ATOM 2367 N N . ASP A 1 296 ? 4.357 16.649 -1.156 1.00 81.50 296 ASP A N 1
ATOM 2368 C CA . ASP A 1 296 ? 5.626 16.545 -0.440 1.00 81.50 296 ASP A CA 1
ATOM 2369 C C . ASP A 1 296 ? 5.531 15.634 0.802 1.00 81.50 296 ASP A C 1
ATOM 2371 O O . ASP A 1 296 ? 4.759 14.676 0.838 1.00 81.50 296 ASP A O 1
ATOM 2375 N N . TYR A 1 297 ? 6.382 15.882 1.803 1.00 73.69 297 TYR A N 1
ATOM 2376 C CA . TYR A 1 297 ? 6.416 15.136 3.065 1.00 73.69 297 TYR A CA 1
ATOM 2377 C C . TYR A 1 297 ? 5.252 15.473 4.007 1.00 73.69 297 TYR A C 1
ATOM 2379 O O . TYR A 1 297 ? 5.093 14.805 5.026 1.00 73.69 297 TYR A O 1
ATOM 2387 N N . GLY A 1 298 ? 4.445 16.489 3.692 1.00 83.38 298 GLY A N 1
ATOM 2388 C CA . GLY A 1 298 ? 3.228 16.812 4.425 1.00 83.38 298 GLY A CA 1
ATOM 2389 C C . GLY A 1 298 ? 2.062 15.882 4.098 1.00 83.38 298 GLY A C 1
ATOM 2390 O O . GLY A 1 298 ? 0.987 16.066 4.666 1.00 83.38 298 GLY A O 1
ATOM 2391 N N . VAL A 1 299 ? 2.236 14.907 3.195 1.00 90.12 299 VAL A N 1
ATOM 2392 C CA . VAL A 1 299 ? 1.148 14.074 2.663 1.00 90.12 299 VAL A CA 1
ATOM 2393 C C . VAL A 1 299 ? 0.359 13.343 3.744 1.00 90.12 299 VAL A C 1
ATOM 2395 O O . VAL A 1 299 ? -0.868 13.407 3.730 1.00 90.12 299 VAL A O 1
ATOM 2398 N N . GLU A 1 300 ? 1.013 12.743 4.741 1.00 91.94 300 GLU A N 1
ATOM 2399 C CA . GLU A 1 300 ? 0.305 12.040 5.814 1.00 91.94 300 GLU A CA 1
ATOM 2400 C C . GLU A 1 300 ? -0.576 12.993 6.627 1.00 91.94 300 GLU A C 1
ATOM 2402 O O . GLU A 1 300 ? -1.731 12.679 6.913 1.00 91.94 300 GLU A O 1
ATOM 2407 N N . THR A 1 301 ? -0.054 14.175 6.965 1.00 92.38 301 THR A N 1
ATOM 2408 C CA . THR A 1 301 ? -0.813 15.203 7.688 1.00 92.38 301 THR A CA 1
ATOM 2409 C C . THR A 1 301 ? -1.938 15.755 6.818 1.00 92.38 301 THR A C 1
ATOM 2411 O O . THR A 1 301 ? -3.066 15.879 7.286 1.00 92.38 301 THR A O 1
ATOM 2414 N N . GLY A 1 302 ? -1.655 16.057 5.551 1.00 94.00 302 GLY A N 1
ATOM 2415 C CA . GLY A 1 302 ? -2.618 16.616 4.610 1.00 94.00 302 GLY A CA 1
ATOM 2416 C C . GLY A 1 302 ? -3.798 15.684 4.360 1.00 94.00 302 GLY A C 1
ATOM 2417 O O . GLY A 1 302 ? -4.936 16.139 4.404 1.00 94.00 302 GLY A O 1
ATOM 2418 N N . MET A 1 303 ? -3.555 14.376 4.217 1.00 95.69 303 MET A N 1
ATOM 2419 C CA . MET A 1 303 ? -4.628 13.381 4.126 1.00 95.69 303 MET A CA 1
ATOM 2420 C C . MET A 1 303 ? -5.507 13.381 5.381 1.00 95.69 303 MET A C 1
ATOM 2422 O O . MET A 1 303 ? -6.729 13.387 5.269 1.00 95.69 303 MET A O 1
ATOM 2426 N N . LEU A 1 304 ? -4.917 13.417 6.583 1.00 96.19 304 LEU A N 1
ATOM 2427 C CA . LEU A 1 304 ? -5.694 13.455 7.828 1.00 96.19 304 LEU A CA 1
ATOM 2428 C C . LEU A 1 304 ? -6.521 14.741 7.964 1.00 96.19 304 LEU A C 1
ATOM 2430 O O . LEU A 1 304 ? -7.681 14.686 8.375 1.00 96.19 304 LEU A O 1
ATOM 2434 N N . VAL A 1 305 ? -5.940 15.889 7.608 1.00 95.81 305 VAL A N 1
ATOM 2435 C CA . VAL A 1 305 ? -6.636 17.183 7.599 1.00 95.81 305 VAL A CA 1
ATOM 2436 C C . VAL A 1 305 ? -7.789 17.161 6.600 1.00 95.81 305 VAL A C 1
ATOM 2438 O O . VAL A 1 305 ? -8.874 17.633 6.927 1.00 95.81 305 VAL A O 1
ATOM 2441 N N . GLU A 1 306 ? -7.588 16.579 5.420 1.00 96.50 306 GLU A N 1
ATOM 2442 C CA . GLU A 1 306 ? -8.620 16.472 4.391 1.00 96.50 306 GLU A CA 1
ATOM 2443 C C . GLU A 1 306 ? -9.777 15.564 4.830 1.00 96.50 306 GLU A C 1
ATOM 2445 O O . GLU A 1 306 ? -10.940 15.954 4.713 1.00 96.50 306 GLU A O 1
ATOM 2450 N N . ILE A 1 307 ? -9.479 14.404 5.425 1.00 96.88 307 ILE A N 1
ATOM 2451 C CA . ILE A 1 307 ? -10.487 13.506 6.016 1.00 96.88 307 ILE A CA 1
ATOM 2452 C C . ILE A 1 307 ? -11.282 14.234 7.110 1.00 96.88 307 ILE A C 1
ATOM 2454 O O . ILE A 1 307 ? -12.510 14.139 7.169 1.00 96.88 307 ILE A O 1
ATOM 2458 N N . TRP A 1 308 ? -10.602 15.003 7.967 1.00 97.00 308 TRP A N 1
ATOM 2459 C CA . TRP A 1 308 ? -11.270 15.806 8.990 1.00 97.00 308 TRP A CA 1
ATOM 2460 C C . TRP A 1 308 ? -12.149 16.907 8.391 1.00 97.00 308 TRP A C 1
ATOM 2462 O O . TRP A 1 308 ? -13.290 17.070 8.822 1.00 97.00 308 TRP A O 1
ATOM 2472 N N . ARG A 1 309 ? -11.659 17.625 7.373 1.00 96.38 309 ARG A N 1
ATOM 2473 C CA . ARG A 1 309 ? -12.386 18.707 6.689 1.00 96.38 309 ARG A CA 1
ATOM 2474 C C . ARG A 1 309 ? -13.693 18.216 6.065 1.00 96.38 309 ARG A C 1
ATOM 2476 O O . ARG A 1 309 ? -14.658 18.971 6.001 1.00 96.38 309 ARG A O 1
ATOM 2483 N N . ARG A 1 310 ? -13.731 16.952 5.640 1.00 96.31 310 ARG A N 1
ATOM 2484 C CA . ARG A 1 310 ? -14.924 16.281 5.100 1.00 96.31 310 ARG A CA 1
ATOM 2485 C C . ARG A 1 310 ? -15.883 15.761 6.171 1.00 96.31 310 ARG A C 1
ATOM 2487 O O . ARG A 1 310 ? -16.979 15.328 5.838 1.00 96.31 310 ARG A O 1
ATOM 2494 N N . GLY A 1 311 ? -15.490 15.793 7.445 1.00 96.25 311 GLY A N 1
ATOM 2495 C CA . GLY A 1 311 ? -16.266 15.212 8.540 1.00 96.25 311 GLY A CA 1
ATOM 2496 C C . GLY A 1 311 ? -16.235 13.681 8.565 1.00 96.25 311 GLY A C 1
ATOM 2497 O O . GLY A 1 311 ? -17.118 13.070 9.154 1.00 96.25 311 GLY A O 1
ATOM 2498 N N . GLU A 1 312 ? -15.227 13.058 7.949 1.00 97.00 312 GLU A N 1
ATOM 2499 C CA . GLU A 1 312 ? -15.168 11.609 7.696 1.00 97.00 312 GLU A CA 1
ATOM 2500 C C . GLU A 1 312 ? -14.188 10.877 8.624 1.00 97.00 312 GLU A C 1
ATOM 2502 O O . GLU A 1 312 ? -13.722 9.778 8.327 1.00 97.00 312 GLU A O 1
ATOM 2507 N N . VAL A 1 313 ? -13.857 11.471 9.775 1.00 96.81 313 VAL A N 1
ATOM 2508 C CA . VAL A 1 313 ? -12.937 10.864 10.755 1.00 96.81 313 VAL A CA 1
ATOM 2509 C C . VAL A 1 313 ? -13.465 9.521 11.279 1.00 96.81 313 VAL A C 1
ATOM 2511 O O . VAL A 1 313 ? -12.673 8.655 11.635 1.00 96.81 313 VAL A O 1
ATOM 2514 N N . ASP A 1 314 ? -14.784 9.308 11.294 1.00 95.75 314 ASP A N 1
ATOM 2515 C CA . ASP A 1 314 ? -15.404 8.033 11.679 1.00 95.75 314 ASP A CA 1
ATOM 2516 C C . ASP A 1 314 ? -15.179 6.902 10.658 1.00 95.75 314 ASP A C 1
ATOM 2518 O O . ASP A 1 314 ? -15.382 5.733 10.991 1.00 95.75 314 ASP A O 1
ATOM 2522 N N . LYS A 1 315 ? -14.721 7.230 9.443 1.00 97.38 315 LYS A N 1
ATOM 2523 C CA . LYS A 1 315 ? -14.326 6.265 8.407 1.00 97.38 315 LYS A CA 1
ATOM 2524 C C . LYS A 1 315 ? -12.879 5.784 8.545 1.00 97.38 315 LYS A C 1
ATOM 2526 O O . LYS A 1 315 ? -12.479 4.851 7.843 1.00 97.38 315 LYS A O 1
ATOM 2531 N N . LEU A 1 316 ? -12.100 6.416 9.425 1.00 97.62 316 LEU A N 1
ATOM 2532 C CA . LEU A 1 316 ? -10.699 6.101 9.678 1.00 97.62 316 LEU A CA 1
ATOM 2533 C C . LEU A 1 316 ? -10.564 5.161 10.881 1.00 97.62 316 LEU A C 1
ATOM 2535 O O . LEU A 1 316 ? -11.064 5.446 11.969 1.00 97.62 316 LEU A O 1
ATOM 2539 N N . VAL A 1 317 ? -9.825 4.065 10.707 1.00 97.19 317 VAL A N 1
ATOM 2540 C CA . VAL A 1 317 ? -9.445 3.159 11.805 1.00 97.19 317 VAL A CA 1
ATOM 2541 C C . VAL A 1 317 ? -7.938 2.923 11.855 1.00 97.19 317 VAL A C 1
ATOM 2543 O O . VAL A 1 317 ? -7.228 3.111 10.869 1.00 97.19 317 VAL A O 1
ATOM 2546 N N . GLU A 1 318 ? -7.446 2.494 13.014 1.00 96.56 318 GLU A N 1
ATOM 2547 C CA . GLU A 1 318 ? -6.039 2.166 13.239 1.00 96.56 318 GLU A CA 1
ATOM 2548 C C . GLU A 1 318 ? -5.844 0.656 13.435 1.00 96.56 318 GLU A C 1
ATOM 2550 O O . GLU A 1 318 ? -6.654 0.003 14.096 1.00 96.56 318 GLU A O 1
ATOM 2555 N N . VAL A 1 319 ? -4.755 0.104 12.892 1.00 95.81 319 VAL A N 1
ATOM 2556 C CA . VAL A 1 319 ? -4.355 -1.300 13.096 1.00 95.81 319 VAL A CA 1
ATOM 2557 C C . VAL A 1 319 ? -2.958 -1.397 13.690 1.00 95.81 319 VAL A C 1
ATOM 2559 O O . VAL A 1 319 ? -2.053 -0.659 13.301 1.00 95.81 319 VAL A O 1
ATOM 2562 N N . ASP A 1 320 ? -2.792 -2.323 14.633 1.00 93.19 320 ASP A N 1
ATOM 2563 C CA . ASP A 1 320 ? -1.506 -2.585 15.275 1.00 93.19 320 ASP A CA 1
ATOM 2564 C C . ASP A 1 320 ? -0.632 -3.453 14.379 1.00 93.19 320 ASP A C 1
ATOM 2566 O O . ASP A 1 320 ? -0.978 -4.603 14.094 1.00 93.19 320 ASP A O 1
ATOM 2570 N N . LEU A 1 321 ? 0.513 -2.922 13.959 1.00 89.44 321 LEU A N 1
ATOM 2571 C CA . LEU A 1 321 ? 1.519 -3.685 13.222 1.00 89.44 321 LEU A CA 1
ATOM 2572 C C . LEU A 1 321 ? 2.716 -4.083 14.101 1.00 89.44 321 LEU A C 1
ATOM 2574 O O . LEU A 1 321 ? 3.743 -4.549 13.600 1.00 89.44 321 LEU A O 1
ATOM 2578 N N . ASN A 1 322 ? 2.561 -3.980 15.424 1.00 85.38 322 ASN A N 1
ATOM 2579 C CA . ASN A 1 322 ? 3.541 -4.299 16.452 1.00 85.38 322 ASN A CA 1
ATOM 2580 C C . ASN A 1 322 ? 4.820 -3.462 16.339 1.00 85.38 322 ASN A C 1
ATOM 2582 O O . ASN A 1 322 ? 4.904 -2.360 16.879 1.00 85.38 322 ASN A O 1
ATOM 2586 N N . LEU A 1 323 ? 5.847 -3.999 15.683 1.00 75.62 323 LEU A N 1
ATOM 2587 C CA . LEU A 1 323 ? 7.200 -3.459 15.696 1.00 75.62 323 LEU A CA 1
ATOM 2588 C C . LEU A 1 323 ? 7.756 -3.385 14.282 1.00 75.62 323 LEU A C 1
ATOM 2590 O O . LEU A 1 323 ? 7.911 -4.419 13.633 1.00 75.62 323 LEU A O 1
ATOM 2594 N N . PHE A 1 324 ? 8.136 -2.182 13.854 1.00 73.69 324 PHE A N 1
ATOM 2595 C CA . PHE A 1 324 ? 8.839 -1.964 12.592 1.00 73.69 324 PHE A CA 1
ATOM 2596 C C . PHE A 1 324 ? 10.265 -1.483 12.849 1.00 73.69 324 PHE A C 1
ATOM 2598 O O . PHE A 1 324 ? 10.508 -0.555 13.632 1.00 73.69 324 PHE A O 1
ATOM 2605 N N . GLN A 1 325 ? 11.211 -2.102 12.151 1.00 67.44 325 GLN A N 1
ATOM 2606 C CA . GLN A 1 325 ? 12.602 -1.685 12.104 1.00 67.44 325 GLN A CA 1
ATOM 2607 C C . GLN A 1 325 ? 12.839 -0.852 10.843 1.00 67.44 325 GLN A C 1
ATOM 2609 O O . GLN A 1 325 ? 12.747 -1.368 9.733 1.00 67.44 325 GLN A O 1
ATOM 2614 N N . HIS A 1 326 ? 13.180 0.425 11.021 1.00 63.44 326 HIS A N 1
ATOM 2615 C CA . HIS A 1 326 ? 13.460 1.346 9.915 1.00 63.44 326 HIS A CA 1
ATOM 2616 C C . HIS A 1 326 ? 14.917 1.804 9.914 1.00 63.44 326 HIS A C 1
ATOM 2618 O O . HIS A 1 326 ? 15.616 1.757 10.934 1.00 63.44 326 HIS A O 1
ATOM 2624 N N . PHE A 1 327 ? 15.346 2.351 8.779 1.00 57.66 327 PHE A N 1
ATOM 2625 C CA . PHE A 1 327 ? 16.604 3.084 8.681 1.00 57.66 327 PHE A CA 1
ATOM 2626 C C . PHE A 1 327 ? 16.599 4.362 9.540 1.00 57.66 327 PHE A C 1
ATOM 2628 O O . PHE A 1 327 ? 15.561 5.029 9.662 1.00 57.66 327 PHE A O 1
ATOM 2635 N N . PRO A 1 328 ? 17.746 4.743 10.134 1.00 55.66 328 PRO A N 1
ATOM 2636 C CA . PRO A 1 328 ? 17.922 6.076 10.693 1.00 55.66 328 PRO A CA 1
ATOM 2637 C C . PRO A 1 328 ? 17.663 7.140 9.618 1.00 55.66 328 PRO A C 1
ATOM 2639 O O . PRO A 1 328 ? 18.136 7.026 8.488 1.00 55.66 328 PRO A O 1
ATOM 2642 N N . ARG A 1 329 ? 16.903 8.182 9.969 1.00 58.34 329 ARG A N 1
ATOM 2643 C CA . ARG A 1 329 ? 16.781 9.400 9.154 1.00 58.34 329 ARG A CA 1
ATOM 2644 C C . ARG A 1 329 ? 17.658 10.494 9.763 1.00 58.34 329 ARG A C 1
ATOM 2646 O O . ARG A 1 329 ? 17.735 10.602 10.990 1.00 58.34 329 ARG A O 1
ATOM 2653 N N . ASP A 1 330 ? 18.291 11.289 8.908 1.00 55.66 330 ASP A N 1
ATOM 2654 C CA . ASP A 1 330 ? 19.080 12.461 9.288 1.00 55.66 330 ASP A CA 1
ATOM 2655 C C . ASP A 1 330 ? 18.202 13.562 9.915 1.00 55.66 330 ASP A C 1
ATOM 2657 O O . ASP A 1 330 ? 16.983 13.616 9.719 1.00 55.66 330 ASP A O 1
ATOM 2661 N N . GLU A 1 331 ? 18.810 14.469 10.686 1.00 55.78 331 GLU A N 1
ATOM 2662 C CA . GLU A 1 331 ? 18.077 15.571 11.331 1.00 55.78 331 GLU A CA 1
ATOM 2663 C C . GLU A 1 331 ? 17.480 16.557 10.316 1.00 55.78 331 GLU A C 1
ATOM 2665 O O . GLU A 1 331 ? 16.403 17.107 10.554 1.00 55.78 331 GLU A O 1
ATOM 2670 N N . GLY A 1 332 ? 18.101 16.696 9.139 1.00 53.47 332 GLY A N 1
ATOM 2671 C CA . GLY A 1 332 ? 17.588 17.515 8.041 1.00 53.47 332 GLY A CA 1
ATOM 2672 C C . GLY A 1 332 ? 16.213 17.063 7.541 1.00 53.47 332 GLY A C 1
ATOM 2673 O O . GLY A 1 332 ? 15.349 17.900 7.275 1.00 53.47 332 GLY A O 1
ATOM 2674 N N . SER A 1 333 ? 15.958 15.751 7.473 1.00 54.97 333 SER A N 1
ATOM 2675 C CA . SER A 1 333 ? 14.630 15.236 7.108 1.00 54.97 333 SER A CA 1
ATOM 2676 C C . SER A 1 333 ? 13.580 15.515 8.185 1.00 54.97 333 SER A C 1
ATOM 2678 O O . SER A 1 333 ? 12.428 15.763 7.847 1.00 54.97 333 SER A O 1
ATOM 2680 N N . ALA A 1 334 ? 13.957 15.530 9.469 1.00 54.53 334 ALA A N 1
ATOM 2681 C CA . ALA A 1 334 ? 13.029 15.872 10.550 1.00 54.53 334 ALA A CA 1
ATOM 2682 C C . ALA A 1 334 ? 12.602 17.348 10.499 1.00 54.53 334 ALA A C 1
ATOM 2684 O O . ALA A 1 334 ? 11.431 17.645 10.712 1.00 54.53 334 ALA A O 1
ATOM 2685 N N . ILE A 1 335 ? 13.519 18.260 10.156 1.00 56.06 335 ILE A N 1
ATOM 2686 C CA . ILE A 1 335 ? 13.209 19.689 9.986 1.00 56.06 335 ILE A CA 1
ATOM 2687 C C . ILE A 1 335 ? 12.228 19.903 8.823 1.00 56.06 335 ILE A C 1
ATOM 2689 O O . ILE A 1 335 ? 11.295 20.688 8.961 1.00 56.06 335 ILE A O 1
ATOM 2693 N N . LYS A 1 336 ? 12.388 19.177 7.708 1.00 58.94 336 LYS A N 1
ATOM 2694 C CA . LYS A 1 336 ? 11.465 19.232 6.556 1.00 58.94 336 LYS A CA 1
ATOM 2695 C C . LYS A 1 336 ? 10.062 18.687 6.838 1.00 58.94 336 LYS A C 1
ATOM 2697 O O . LYS A 1 336 ? 9.168 18.957 6.060 1.00 58.94 336 LYS A O 1
ATOM 2702 N N . MET A 1 337 ? 9.883 17.880 7.885 1.00 57.25 337 MET A N 1
ATOM 2703 C CA . MET A 1 337 ? 8.555 17.408 8.305 1.00 57.25 337 MET A CA 1
ATOM 2704 C C . MET A 1 337 ? 7.840 18.403 9.231 1.00 57.25 337 MET A C 1
ATOM 2706 O O . MET A 1 337 ? 6.654 18.234 9.499 1.00 57.25 337 MET A O 1
ATOM 2710 N N . ILE A 1 338 ? 8.579 19.363 9.799 1.00 54.25 338 ILE A N 1
ATOM 2711 C CA . ILE A 1 338 ? 8.052 20.385 10.716 1.00 54.25 338 ILE A CA 1
ATOM 2712 C C . ILE A 1 338 ? 7.763 21.688 9.965 1.00 54.25 338 ILE A C 1
ATOM 2714 O O . ILE A 1 338 ? 6.785 22.358 10.287 1.00 54.25 338 ILE A O 1
ATOM 2718 N N . LYS A 1 339 ? 8.645 22.056 9.029 1.00 46.44 339 LYS A N 1
ATOM 2719 C CA . LYS A 1 339 ? 8.433 23.157 8.083 1.00 46.44 339 LYS A CA 1
ATOM 2720 C C . LYS A 1 339 ? 7.376 22.771 7.066 1.00 46.44 339 LYS A C 1
ATOM 2722 O O . LYS A 1 339 ? 6.586 23.673 6.725 1.00 46.44 339 LYS A O 1
#